Protein AF-A0A8S3IUG9-F1 (afdb_monomer)

Foldseek 3Di:
DDDDDDDDDDDDDDDDDDDDDDDDDPPDDDPPPPDPDPDDDDPPVNVVVVPDDDDPVVVVVVVVVVVVVVVVVVVVVVVVVVVVVVVVVVVVVVVVVVVVVVVVVVVVVVVVVVVVVVVVVVVVVVVVVVVVVVVVVVVVVVPPDDDPPVVVVVVVVVVVVVVVVVVVVVVVVVVVVVVVVVVVVVVVVVD

Secondary structure (DSSP, 8-state):
--PPPPPP---PPP-TT--------------------SS----HHHHHHHHS---HHHHHHHHHHHHHHHHHHHHHHHHHHHHHHHHHHHHHHHHHHHHHHHHHHHHHHHHHHHHHHHHHHHHHHHHHHHHHHHHHHHHHHT-S---THHHHHHHHHHHHHHHHHHHHHHHHHHHHHHHHHHHHHHHTT--

Mean predicted aligned error: 21.92 Å

pLDDT: mean 73.83, std 19.77, range [38.09, 97.75]

Sequence (191 aa):
SVFLSPPETANRERSDICTTYEMTQPSGLLFTDKKISNNGNVSVLQENYRKQKECQECIRRYHKLLFERQQSIRLYEENKKLNEQLRLSVLLNHQYKEDIQQLKYYLRKMNSHLCDYQINFNQLQQKIVSQKTINLKINEEKKVEIDDDEQDMTIDHLKRLQYEIQMYNRLVAAKQEQEEKRLQNQIGFFL

Radius of gyration: 51.11 Å; Cα contacts (8 Å, |Δi|>4): 2; chains: 1; bounding box: 102×33×142 Å

Organism: NCBI:txid392030

Solvent-accessible surface area (backbone atoms only — not comparable to full-atom values): 11691 Å² total; per-residue (Å²): 139,85,86,79,78,82,87,80,85,83,87,73,88,86,65,100,84,67,91,82,83,84,82,83,76,82,91,73,76,82,88,72,89,78,74,91,67,96,63,94,68,83,51,69,63,60,54,51,58,73,66,56,72,80,56,63,68,56,55,52,50,50,54,51,52,52,51,52,50,52,50,52,53,52,52,51,53,51,51,52,53,50,51,52,52,49,55,52,51,53,53,52,52,52,50,51,52,51,52,50,51,52,50,53,51,51,52,52,53,51,50,51,51,52,51,53,50,50,52,52,49,52,53,51,51,51,50,54,52,52,50,52,53,50,51,50,52,51,51,64,68,42,74,62,80,80,71,81,69,67,60,60,60,53,52,54,52,51,54,50,52,52,52,52,53,54,52,51,52,51,52,52,50,54,49,50,55,53,50,53,53,51,51,52,56,54,56,67,71,75,110

Structure (mmCIF, N/CA/C/O backbone):
data_AF-A0A8S3IUG9-F1
#
_entry.id   AF-A0A8S3IUG9-F1
#
loop_
_atom_site.group_PDB
_atom_site.id
_atom_site.type_symbol
_atom_site.label_atom_id
_atom_site.label_alt_id
_atom_site.label_comp_id
_atom_site.label_asym_id
_atom_site.label_entity_id
_atom_site.label_seq_id
_atom_site.pdbx_PDB_ins_code
_atom_site.Cartn_x
_atom_site.Cartn_y
_atom_site.Cartn_z
_atom_site.occupancy
_atom_site.B_iso_or_equiv
_atom_site.auth_seq_id
_atom_site.auth_comp_id
_atom_site.auth_asym_id
_atom_site.auth_atom_id
_atom_site.pdbx_PDB_model_num
ATOM 1 N N . SER A 1 1 ? -55.518 -11.147 52.392 1.00 43.34 1 SER A N 1
ATOM 2 C CA . SER A 1 1 ? -54.818 -11.499 51.141 1.00 43.34 1 SER A CA 1
ATOM 3 C C . SER A 1 1 ? -54.783 -10.264 50.263 1.00 43.34 1 SER A C 1
ATOM 5 O O . SER A 1 1 ? -55.817 -9.632 50.103 1.00 43.34 1 SER A O 1
ATOM 7 N N . VAL A 1 2 ? -53.612 -9.870 49.760 1.00 38.09 2 VAL A N 1
ATOM 8 C CA . VAL A 1 2 ? -53.492 -8.736 48.830 1.00 38.09 2 VAL A CA 1
ATOM 9 C C . VAL A 1 2 ? -53.077 -9.305 47.483 1.00 38.09 2 VAL A C 1
ATOM 11 O O . VAL A 1 2 ? -52.015 -9.911 47.372 1.00 38.09 2 VAL A O 1
ATOM 14 N N . PHE A 1 3 ? -53.957 -9.171 46.494 1.00 44.06 3 PHE A N 1
ATOM 15 C CA . PHE A 1 3 ? -53.668 -9.504 45.105 1.00 44.06 3 PHE A CA 1
ATOM 16 C C . PHE A 1 3 ? -52.967 -8.309 44.458 1.00 44.06 3 PHE A C 1
ATOM 18 O O . PHE A 1 3 ? -53.499 -7.202 44.467 1.00 44.06 3 PHE A O 1
ATOM 25 N N . LEU A 1 4 ? -51.771 -8.539 43.920 1.00 51.47 4 LEU A N 1
ATOM 26 C CA . LEU A 1 4 ? -51.040 -7.577 43.098 1.00 51.47 4 LEU A CA 1
ATOM 27 C C . LEU A 1 4 ? -51.172 -8.016 41.640 1.00 51.47 4 LEU A C 1
ATOM 29 O O . LEU A 1 4 ? -50.723 -9.104 41.280 1.00 51.47 4 LEU A O 1
ATOM 33 N N . SER A 1 5 ? -51.810 -7.182 40.823 1.00 48.91 5 SER A N 1
ATOM 34 C CA . SER A 1 5 ? -51.881 -7.379 39.374 1.00 48.91 5 SER A CA 1
ATOM 35 C C . SER A 1 5 ? -50.526 -7.055 38.726 1.00 48.91 5 SER A C 1
ATOM 37 O O . SER A 1 5 ? -49.816 -6.177 39.228 1.00 48.91 5 SER A O 1
ATOM 39 N N . PRO A 1 6 ? -50.142 -7.726 37.624 1.00 48.72 6 PRO A N 1
ATOM 40 C CA . PRO A 1 6 ? -48.896 -7.430 36.923 1.00 48.72 6 PRO A CA 1
ATOM 41 C C . PRO A 1 6 ? -48.918 -6.016 36.320 1.00 48.72 6 PRO A C 1
ATOM 43 O O . PRO A 1 6 ? -49.986 -5.550 35.920 1.00 48.72 6 PRO A O 1
ATOM 46 N N . PRO A 1 7 ? -47.764 -5.335 36.222 1.00 48.62 7 PRO A N 1
ATOM 47 C CA . PRO A 1 7 ? -47.691 -4.022 35.595 1.00 48.62 7 PRO A CA 1
ATOM 48 C C . PRO A 1 7 ? -47.949 -4.122 34.086 1.00 48.62 7 PRO A C 1
ATOM 50 O O . PRO A 1 7 ? -47.341 -4.942 33.397 1.00 48.62 7 PRO A O 1
ATOM 53 N N . GLU A 1 8 ? -48.830 -3.264 33.577 1.00 53.97 8 GLU A N 1
ATOM 54 C CA . GLU A 1 8 ? -49.108 -3.134 32.146 1.00 53.97 8 GLU A CA 1
ATOM 55 C C . GLU A 1 8 ? -48.137 -2.149 31.486 1.00 53.97 8 GLU A C 1
ATOM 57 O O . GLU A 1 8 ? -47.897 -1.045 31.978 1.00 53.97 8 GLU A O 1
ATOM 62 N N . THR A 1 9 ? -47.585 -2.539 30.337 1.00 51.75 9 THR A N 1
ATOM 63 C CA . THR A 1 9 ? -46.789 -1.666 29.474 1.00 51.75 9 THR A CA 1
ATOM 64 C C . THR A 1 9 ? -47.710 -0.889 28.537 1.00 51.75 9 THR A C 1
ATOM 66 O O . THR A 1 9 ? -48.181 -1.407 27.526 1.00 51.75 9 THR A O 1
ATOM 69 N N . ALA A 1 10 ? -47.962 0.382 28.850 1.00 53.41 10 ALA A N 1
ATOM 70 C CA . ALA A 1 10 ? -48.655 1.279 27.933 1.00 53.41 10 ALA A CA 1
ATOM 71 C C . ALA A 1 10 ? -47.706 1.697 26.794 1.00 53.41 10 ALA A C 1
ATOM 73 O O . ALA A 1 10 ? -46.773 2.474 26.997 1.00 53.41 10 ALA A O 1
ATOM 74 N N . ASN A 1 11 ? -47.942 1.183 25.586 1.00 49.50 11 ASN A N 1
ATOM 75 C CA . ASN A 1 11 ? -47.260 1.641 24.376 1.00 49.50 11 ASN A CA 1
ATOM 76 C C . ASN A 1 11 ? -47.878 2.968 23.917 1.00 49.50 11 ASN A C 1
ATOM 78 O O . ASN A 1 11 ? -49.022 2.992 23.466 1.00 49.50 11 ASN A O 1
ATOM 82 N N . ARG A 1 12 ? -47.120 4.065 24.003 1.00 51.88 12 ARG A N 1
ATOM 83 C CA . ARG A 1 12 ? -47.440 5.323 23.312 1.00 51.88 12 ARG A CA 1
ATOM 84 C C . ARG A 1 12 ? -46.560 5.502 22.077 1.00 51.88 12 ARG A C 1
ATOM 86 O O . ARG A 1 12 ? -45.434 5.011 22.033 1.00 51.88 12 ARG A O 1
ATOM 93 N N . GLU A 1 13 ? -47.127 6.168 21.073 1.00 51.31 13 GLU A N 1
ATOM 94 C CA . GLU A 1 13 ? -46.543 6.375 19.745 1.00 51.31 13 GLU A CA 1
ATOM 95 C C . GLU A 1 13 ? -45.163 7.045 19.784 1.00 51.31 13 GLU A C 1
ATOM 97 O O . GLU A 1 13 ? -44.909 7.973 20.553 1.00 51.31 13 GLU A O 1
ATOM 102 N N . ARG A 1 14 ? -44.273 6.525 18.930 1.00 51.25 14 ARG A N 1
ATOM 103 C CA . ARG A 1 14 ? -42.862 6.898 18.790 1.00 51.25 14 ARG A CA 1
ATOM 104 C C . ARG A 1 14 ? -42.706 8.194 17.991 1.00 51.25 14 ARG A C 1
ATOM 106 O O . ARG A 1 14 ? -43.274 8.309 16.911 1.00 51.25 14 ARG A O 1
ATOM 113 N N . SER A 1 15 ? -41.855 9.102 18.468 1.00 50.44 15 SER A N 1
ATOM 114 C CA . SER A 1 15 ? -41.232 10.148 17.648 1.00 50.44 15 SER A CA 1
ATOM 115 C C . SER A 1 15 ? -39.726 9.874 17.510 1.00 50.44 15 SER A C 1
ATOM 117 O O . SER A 1 15 ? -39.039 9.529 18.472 1.00 50.44 15 SER A O 1
ATOM 119 N N . ASP A 1 16 ? -39.224 9.972 16.279 1.00 55.34 16 ASP A N 1
ATOM 120 C CA . ASP A 1 16 ? -38.015 9.299 15.772 1.00 55.34 16 ASP A CA 1
ATOM 121 C C . ASP A 1 16 ? -36.648 9.855 16.220 1.00 55.34 16 ASP A C 1
ATOM 123 O O . ASP A 1 16 ? -35.641 9.584 15.570 1.00 55.34 16 ASP A O 1
ATOM 127 N N . ILE A 1 17 ? -36.546 10.645 17.296 1.00 59.94 17 ILE A N 1
ATOM 128 C CA . ILE A 1 17 ? -35.280 11.363 17.576 1.00 59.94 17 ILE A CA 1
ATOM 129 C C . ILE A 1 17 ? -34.758 11.208 19.013 1.00 59.94 17 ILE A C 1
ATOM 131 O O . ILE A 1 17 ? -33.564 11.392 19.238 1.00 59.94 17 ILE A O 1
ATOM 135 N N . CYS A 1 18 ? -35.560 10.784 19.993 1.00 49.31 18 CYS A N 1
ATOM 136 C CA . CYS A 1 18 ? -35.030 10.476 21.326 1.00 49.31 18 CYS A CA 1
ATOM 137 C C . CYS A 1 18 ? -36.019 9.644 22.152 1.00 49.31 18 CYS A C 1
ATOM 139 O O . CYS A 1 18 ? -37.179 10.020 22.285 1.00 49.31 18 CYS A O 1
ATOM 141 N N . THR A 1 19 ? -35.569 8.539 22.752 1.00 52.12 19 THR A N 1
ATOM 142 C CA . THR A 1 19 ? -36.338 7.830 23.789 1.00 52.12 19 THR A CA 1
ATOM 143 C C . THR A 1 19 ? -36.140 8.509 25.139 1.00 52.12 19 THR A C 1
ATOM 145 O O . THR A 1 19 ? -35.113 8.312 25.790 1.00 52.12 19 THR A O 1
ATOM 148 N N . THR A 1 20 ? -37.132 9.278 25.583 1.00 57.19 20 THR A N 1
ATOM 149 C CA . THR A 1 20 ? -37.274 9.696 26.981 1.00 57.19 20 THR A CA 1
ATOM 150 C C . THR A 1 20 ? -37.991 8.603 27.771 1.00 57.19 20 THR A C 1
ATOM 152 O O . THR A 1 20 ? -39.116 8.224 27.455 1.00 57.19 20 THR A O 1
ATOM 155 N N . TYR A 1 21 ? -37.330 8.082 28.805 1.00 54.72 21 TYR A N 1
ATOM 156 C CA . TYR A 1 21 ? -37.940 7.166 29.768 1.00 54.72 21 TYR A CA 1
ATOM 157 C C . TYR A 1 21 ? -38.427 7.974 30.973 1.00 54.72 21 TYR A C 1
ATOM 159 O O . TYR A 1 21 ? -37.613 8.538 31.702 1.00 54.72 21 TYR A O 1
ATOM 167 N N . GLU A 1 22 ? -39.738 8.019 31.201 1.00 54.78 22 GLU A N 1
ATOM 168 C CA . GLU A 1 22 ? -40.305 8.532 32.450 1.00 54.78 22 GLU A CA 1
ATOM 169 C C . GLU A 1 22 ? -40.498 7.373 33.433 1.00 54.78 22 GLU A C 1
ATOM 171 O O . GLU A 1 22 ? -41.225 6.418 33.160 1.00 54.78 22 GLU A O 1
ATOM 176 N N . MET A 1 23 ? -39.832 7.447 34.588 1.00 49.91 23 MET A N 1
ATOM 177 C CA . MET A 1 23 ? -40.083 6.538 35.704 1.00 49.91 23 MET A CA 1
ATOM 178 C C . MET A 1 23 ? -41.075 7.178 36.668 1.00 49.91 23 MET A C 1
ATOM 180 O O . MET A 1 23 ? -40.731 8.099 37.405 1.00 49.91 23 MET A O 1
ATOM 184 N N . THR A 1 24 ? -42.302 6.665 36.709 1.00 57.75 24 THR A N 1
ATOM 185 C CA . THR A 1 24 ? -43.246 6.991 37.780 1.00 57.75 24 THR A CA 1
ATOM 186 C C . THR A 1 24 ? -42.982 6.087 38.977 1.00 57.75 24 THR A C 1
ATOM 188 O O . THR A 1 24 ? -43.195 4.875 38.910 1.00 57.75 24 THR A O 1
ATOM 191 N N . GLN A 1 25 ? -42.522 6.672 40.080 1.00 50.88 25 GLN A N 1
ATOM 192 C CA . GLN A 1 25 ? -42.387 5.978 41.356 1.00 50.88 25 GLN A CA 1
ATOM 193 C C . GLN A 1 25 ? -43.744 6.032 42.082 1.00 50.88 25 GLN A C 1
ATOM 195 O O . GLN A 1 25 ? -44.203 7.132 42.398 1.00 50.88 25 GLN A O 1
ATOM 200 N N . PRO A 1 26 ? -44.424 4.901 42.352 1.00 47.56 26 PRO A N 1
ATOM 201 C CA . PRO A 1 26 ? -45.601 4.925 43.207 1.00 47.56 26 PRO A CA 1
ATOM 202 C C . PRO A 1 26 ? -45.159 5.322 44.618 1.00 47.56 26 PRO A C 1
ATOM 204 O O . PRO A 1 26 ? -44.284 4.690 45.212 1.00 47.56 26 PRO A O 1
ATOM 207 N N . SER A 1 27 ? -45.746 6.392 45.148 1.00 53.62 27 SER A N 1
ATOM 208 C CA . SER A 1 27 ? -45.530 6.886 46.507 1.00 53.62 27 SER A CA 1
ATOM 209 C C . SER A 1 27 ? -46.116 5.912 47.538 1.00 53.62 27 SER A C 1
ATOM 211 O O . SER A 1 27 ? -47.180 6.126 48.111 1.00 53.62 27 SER A O 1
ATOM 213 N N . GLY A 1 28 ? -45.406 4.811 47.776 1.00 44.59 28 GLY A N 1
ATOM 214 C CA . GLY A 1 28 ? -45.655 3.876 48.868 1.00 44.59 28 GLY A CA 1
ATOM 215 C C . GLY A 1 28 ? -44.724 4.161 50.044 1.00 44.59 28 GLY A 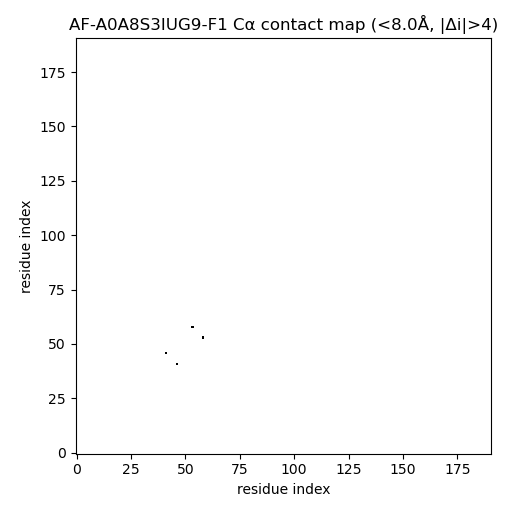C 1
ATOM 216 O O . GLY A 1 28 ? -43.552 3.817 49.980 1.00 44.59 28 GLY A O 1
ATOM 217 N N . LEU A 1 29 ? -45.277 4.788 51.088 1.00 46.09 29 LEU A N 1
ATOM 218 C CA . LEU A 1 29 ? -44.734 4.983 52.442 1.00 46.09 29 LEU A CA 1
ATOM 219 C C . LEU A 1 29 ? -43.252 5.385 52.571 1.00 46.09 29 LEU A C 1
ATOM 221 O O . LEU A 1 29 ? -42.333 4.572 52.580 1.00 46.09 29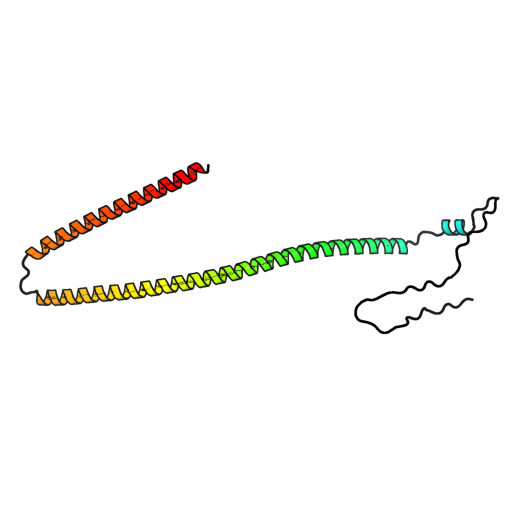 LEU A O 1
ATOM 225 N N . LEU A 1 30 ? -43.070 6.679 52.842 1.00 41.78 30 LEU A N 1
ATOM 226 C CA . LEU A 1 30 ? -41.924 7.246 53.547 1.00 41.78 30 LEU A CA 1
ATOM 227 C C . LEU A 1 30 ? -41.495 6.348 54.722 1.00 41.78 30 LEU A C 1
ATOM 229 O O . LEU A 1 30 ? -42.287 6.078 55.627 1.00 41.78 30 LEU A O 1
ATOM 233 N N . PHE A 1 31 ? -40.220 5.961 54.742 1.00 42.47 31 PHE A N 1
ATOM 234 C CA . PHE A 1 31 ? -39.537 5.501 55.948 1.00 42.47 31 PHE A CA 1
ATOM 235 C C . PHE A 1 31 ? -39.502 6.649 56.961 1.00 42.47 31 PHE A C 1
ATOM 237 O O . PHE A 1 31 ? -38.547 7.421 57.020 1.00 42.47 31 PHE A O 1
ATOM 244 N N . THR A 1 32 ? -40.546 6.796 57.769 1.00 43.09 32 THR A N 1
ATOM 245 C CA . THR A 1 32 ? -40.423 7.541 59.018 1.00 43.09 32 THR A CA 1
ATOM 246 C C . THR A 1 32 ? -40.035 6.559 60.107 1.00 43.09 32 THR A C 1
ATOM 248 O O . THR A 1 32 ? -40.897 6.003 60.788 1.00 43.09 32 THR A O 1
ATOM 251 N N . ASP A 1 33 ? -38.728 6.380 60.291 1.00 42.47 33 ASP A N 1
ATOM 252 C CA . ASP A 1 33 ? -38.171 5.920 61.561 1.00 42.47 33 ASP A CA 1
ATOM 253 C C . ASP A 1 33 ? -38.479 6.979 62.628 1.00 42.47 33 ASP A C 1
ATOM 255 O O . ASP A 1 33 ? -37.686 7.856 62.963 1.00 42.47 33 ASP A O 1
ATOM 259 N N . LYS A 1 34 ? -39.693 6.917 63.170 1.00 46.22 34 LYS A N 1
ATOM 260 C CA . LYS A 1 34 ? -40.011 7.483 64.474 1.00 46.22 34 LYS A CA 1
ATOM 261 C C . LYS A 1 34 ? -40.386 6.334 65.387 1.00 46.22 34 LYS A C 1
ATOM 263 O O . LYS A 1 34 ? -41.549 5.952 65.458 1.00 46.22 34 LYS A O 1
ATOM 268 N N . LYS A 1 35 ? -39.378 5.832 66.100 1.00 40.38 35 LYS A N 1
ATOM 269 C CA . LYS A 1 35 ? -39.397 5.630 67.557 1.00 40.38 35 LYS A CA 1
ATOM 270 C C . LYS A 1 35 ? -37.999 5.216 68.023 1.00 40.38 35 LYS A C 1
ATOM 272 O O . LYS A 1 35 ? -37.673 4.037 68.090 1.00 40.38 35 LYS A O 1
ATOM 277 N N . ILE A 1 36 ? -37.193 6.208 68.405 1.00 44.56 36 ILE A N 1
ATOM 278 C CA . ILE A 1 36 ? -36.135 5.994 69.396 1.00 44.56 36 ILE A CA 1
ATOM 279 C C . ILE A 1 36 ? -36.871 5.789 70.723 1.00 44.56 36 ILE A C 1
ATOM 281 O O . ILE A 1 36 ? -37.322 6.741 71.355 1.00 44.56 36 ILE A O 1
ATOM 285 N N . SER A 1 37 ? -37.096 4.528 71.087 1.00 38.56 37 SER A N 1
ATOM 286 C CA . SER A 1 37 ? -37.470 4.161 72.447 1.00 38.56 37 SER A CA 1
ATOM 287 C C . SER A 1 37 ? -36.179 4.074 73.253 1.00 38.56 37 SER A C 1
ATOM 289 O O . SER A 1 37 ? -35.341 3.205 73.019 1.00 38.56 37 SER A O 1
ATOM 291 N N . ASN A 1 38 ? -36.009 5.015 74.180 1.00 46.94 38 ASN A N 1
ATOM 292 C CA . ASN A 1 38 ? -35.007 4.948 75.235 1.00 46.94 38 ASN A CA 1
ATOM 293 C C . ASN A 1 38 ? -35.388 3.810 76.185 1.00 46.94 38 ASN A C 1
ATOM 295 O O . ASN A 1 38 ? -36.124 4.036 77.139 1.00 46.94 38 ASN A O 1
ATOM 299 N N . ASN A 1 39 ? -35.001 2.586 75.840 1.00 47.69 39 ASN A N 1
ATOM 300 C CA . ASN A 1 39 ? -34.596 1.490 76.722 1.00 47.69 39 ASN A CA 1
ATOM 301 C C . ASN A 1 39 ? -34.457 0.240 75.854 1.00 47.69 39 ASN A C 1
ATOM 303 O O . ASN A 1 39 ? -35.322 -0.057 75.033 1.00 47.69 39 ASN A O 1
ATOM 307 N N . GLY A 1 40 ? -33.312 -0.426 75.988 1.00 51.34 40 GLY A N 1
ATOM 308 C CA . GLY A 1 40 ? -32.808 -1.390 75.021 1.00 51.34 40 GLY A CA 1
ATOM 309 C C . GLY A 1 40 ? -33.828 -2.441 74.603 1.00 51.34 40 GLY A C 1
ATOM 310 O O . GLY A 1 40 ? -34.388 -3.138 75.437 1.00 51.34 40 GLY A O 1
ATOM 311 N N . ASN A 1 41 ? -34.018 -2.552 73.294 1.00 47.00 41 ASN A N 1
ATOM 312 C CA . ASN A 1 41 ? -34.115 -3.815 72.584 1.00 47.00 41 ASN A CA 1
ATOM 313 C C . ASN A 1 41 ? -33.852 -3.516 71.111 1.00 47.00 41 ASN A C 1
ATOM 315 O O . ASN A 1 41 ? -34.512 -2.677 70.497 1.00 47.00 41 ASN A O 1
ATOM 319 N N . VAL A 1 42 ? -32.824 -4.173 70.579 1.00 47.47 42 VAL A N 1
ATOM 320 C CA . VAL A 1 42 ? -32.507 -4.202 69.152 1.00 47.47 42 VAL A CA 1
ATOM 321 C C . VAL A 1 42 ? -33.806 -4.451 68.389 1.00 47.47 42 VAL A C 1
ATOM 323 O O . VAL A 1 42 ? -34.560 -5.367 68.715 1.00 47.47 42 VAL A O 1
ATOM 326 N N . SER A 1 43 ? 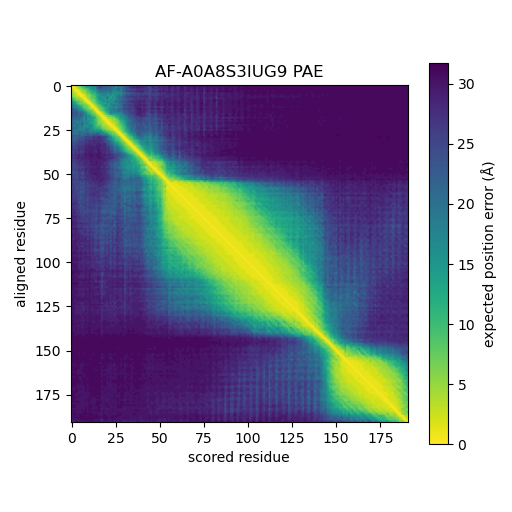-34.104 -3.591 67.417 1.00 51.31 43 SER A N 1
ATOM 327 C CA . SER A 1 43 ? -35.321 -3.695 66.617 1.00 51.31 43 SER A CA 1
ATOM 328 C C . SER A 1 43 ? -35.415 -5.106 66.019 1.00 51.31 43 SER A C 1
ATOM 330 O O . SER A 1 43 ? -34.450 -5.609 65.443 1.00 51.31 43 SER A O 1
ATOM 332 N N . VAL A 1 44 ? -36.578 -5.754 66.145 1.00 52.62 44 VAL A N 1
ATOM 333 C CA . VAL A 1 44 ? -36.847 -7.097 65.588 1.00 52.62 44 VAL A CA 1
ATOM 334 C C . VAL A 1 44 ? -36.531 -7.148 64.085 1.00 52.62 44 VAL A C 1
ATOM 336 O O . VAL A 1 44 ? -36.088 -8.168 63.564 1.00 52.62 44 VAL A O 1
ATOM 339 N N . LEU A 1 45 ? -36.678 -6.019 63.385 1.00 50.28 45 LEU A N 1
ATOM 340 C CA . LEU A 1 45 ? -36.255 -5.854 61.995 1.00 50.28 45 LEU A CA 1
ATOM 341 C C . LEU A 1 45 ? -34.728 -5.903 61.843 1.00 50.28 45 LEU A C 1
ATOM 343 O O . LEU A 1 45 ? -34.237 -6.594 60.957 1.00 50.28 45 LEU A O 1
ATOM 347 N N . GLN A 1 46 ? -33.971 -5.247 62.721 1.00 50.66 46 GLN A N 1
ATOM 348 C CA . GLN A 1 46 ? -32.503 -5.285 62.723 1.00 50.66 46 GLN A CA 1
ATOM 349 C C . GLN A 1 46 ? -31.951 -6.693 63.004 1.00 50.66 46 GLN A C 1
ATOM 351 O O . GLN A 1 46 ? -30.965 -7.104 62.390 1.00 50.66 46 GLN A O 1
ATOM 356 N N . GLU A 1 47 ? -32.601 -7.463 63.880 1.00 49.06 47 GLU A N 1
ATOM 357 C CA . GLU A 1 47 ? -32.262 -8.874 64.107 1.00 49.06 47 GLU A CA 1
ATOM 358 C C . GLU A 1 47 ? -32.638 -9.780 62.927 1.00 49.06 47 GLU A C 1
ATOM 360 O O . GLU A 1 47 ? -31.866 -10.675 62.578 1.00 49.06 47 GLU A O 1
ATOM 365 N N . ASN A 1 48 ? -3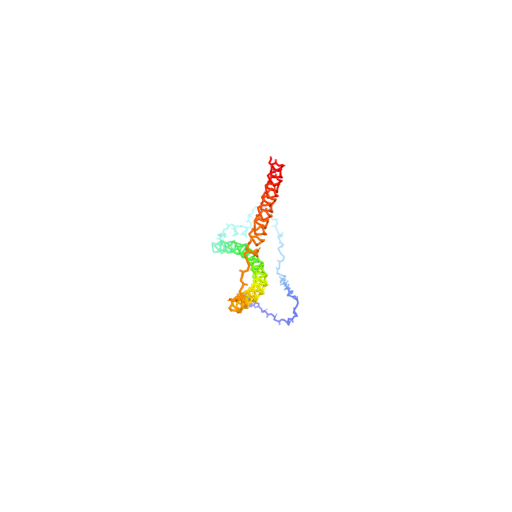3.781 -9.539 62.279 1.00 53.41 48 ASN A N 1
ATOM 366 C CA . ASN A 1 48 ? -34.190 -10.287 61.088 1.00 53.41 48 ASN A CA 1
ATOM 367 C C . ASN A 1 48 ? -33.263 -10.017 59.893 1.00 53.41 48 ASN A C 1
ATOM 369 O O . ASN A 1 48 ? -32.913 -10.954 59.178 1.00 53.41 48 ASN A O 1
ATOM 373 N N . TYR A 1 49 ? -32.789 -8.777 59.724 1.00 52.44 49 TYR A N 1
ATOM 374 C CA . TYR A 1 49 ? -31.771 -8.437 58.726 1.00 52.44 49 TYR A CA 1
ATOM 375 C C . TYR A 1 49 ? -30.412 -9.075 59.040 1.00 52.44 49 TYR A C 1
ATOM 377 O O . TYR A 1 49 ? -29.762 -9.588 58.135 1.00 52.44 49 TYR A O 1
ATOM 385 N N . ARG A 1 50 ? -29.998 -9.134 60.316 1.00 54.31 50 ARG A N 1
ATOM 386 C CA . ARG A 1 50 ? -28.766 -9.841 60.721 1.00 54.31 50 ARG A CA 1
ATOM 387 C C . ARG A 1 50 ? -28.813 -11.354 60.478 1.00 54.31 50 ARG A C 1
ATOM 389 O O . ARG A 1 50 ? -27.760 -11.973 60.367 1.00 54.31 50 ARG A O 1
ATOM 396 N N . LYS A 1 51 ? -30.007 -11.954 60.430 1.00 51.56 51 LYS A N 1
ATOM 397 C CA . LYS A 1 51 ? -30.217 -13.402 60.237 1.00 51.56 51 LYS A CA 1
ATOM 398 C C . LYS A 1 51 ? -30.498 -13.798 58.781 1.00 51.56 51 LYS A C 1
ATOM 400 O O . LYS A 1 51 ? -30.507 -14.993 58.480 1.00 51.56 51 LYS A O 1
ATOM 405 N N . GLN A 1 52 ? -30.703 -12.845 57.868 1.00 57.38 52 GLN A N 1
ATOM 406 C CA . GLN A 1 52 ? -30.803 -13.143 56.439 1.00 57.38 52 GLN A CA 1
ATOM 407 C C . GLN A 1 52 ? -29.417 -13.498 55.891 1.00 57.38 52 GLN A C 1
ATOM 409 O O . GLN A 1 52 ? -28.555 -12.641 55.724 1.00 57.38 52 GLN A O 1
ATOM 414 N N . LYS A 1 53 ? -29.200 -14.791 55.621 1.00 61.72 53 LYS A N 1
ATOM 415 C CA . LYS A 1 53 ? -28.018 -15.270 54.894 1.00 61.72 53 LYS A CA 1
ATOM 416 C C . LYS A 1 53 ? -27.936 -14.557 53.546 1.00 61.72 53 LYS A C 1
ATOM 418 O O . LYS A 1 53 ? -28.942 -14.459 52.842 1.00 61.72 53 LYS A O 1
ATOM 423 N N . GLU A 1 54 ? -26.741 -14.106 53.181 1.00 67.69 54 GLU A N 1
ATOM 424 C CA . GLU A 1 54 ? -26.490 -13.537 51.860 1.00 67.69 54 GLU A CA 1
ATOM 425 C C . GLU A 1 54 ? -26.962 -14.517 50.775 1.00 67.69 54 GLU A C 1
ATOM 427 O O . GLU A 1 54 ? -26.640 -15.709 50.794 1.00 67.69 54 GLU A O 1
ATOM 432 N N . CYS A 1 55 ? -27.774 -14.022 49.842 1.00 81.50 55 CYS A N 1
ATOM 433 C CA . CYS A 1 55 ? -28.287 -14.801 48.722 1.00 81.50 55 CYS A CA 1
ATOM 434 C C . CYS A 1 55 ? -27.111 -15.283 47.854 1.00 81.50 55 CYS A C 1
ATOM 436 O O . CYS A 1 55 ? -26.562 -14.525 47.050 1.00 81.50 55 CYS A O 1
ATOM 438 N N . GLN A 1 56 ? -26.725 -16.554 47.997 1.00 81.50 56 GLN A N 1
ATOM 439 C CA . GLN A 1 56 ? -25.606 -17.142 47.249 1.00 81.50 56 GLN A CA 1
ATOM 440 C C . GLN A 1 56 ? -25.804 -17.050 45.729 1.00 81.50 56 GLN A C 1
ATOM 442 O O . GLN A 1 56 ? -24.848 -16.817 44.988 1.00 81.50 56 GLN A O 1
ATOM 447 N N . GLU A 1 57 ? -27.045 -17.165 45.246 1.00 82.56 57 GLU A N 1
ATOM 448 C CA . GLU A 1 57 ? -27.356 -16.970 43.826 1.00 82.56 57 GLU A CA 1
ATOM 449 C C . GLU A 1 57 ? -27.108 -15.533 43.361 1.00 82.56 57 GLU A C 1
ATOM 451 O O . GLU A 1 57 ? -26.642 -15.319 42.243 1.00 82.56 57 GLU A O 1
ATOM 456 N N . CYS A 1 58 ? -27.379 -14.550 44.215 1.00 83.19 58 CYS A N 1
ATOM 457 C CA . CYS A 1 58 ? -27.191 -13.138 43.918 1.00 83.19 58 CYS A CA 1
ATOM 458 C C . CYS A 1 58 ? -25.695 -12.809 43.809 1.00 83.19 58 CYS A C 1
ATOM 460 O O . CYS A 1 58 ? -25.279 -12.163 42.848 1.00 83.19 58 CYS A O 1
ATOM 462 N N . ILE A 1 59 ? -24.874 -13.350 44.715 1.00 85.62 59 ILE A N 1
ATOM 463 C CA . ILE A 1 59 ? -23.406 -13.253 44.654 1.00 85.62 59 ILE A CA 1
ATOM 464 C C . ILE A 1 59 ? -22.875 -13.922 43.377 1.00 85.62 59 ILE A C 1
ATOM 466 O O . ILE A 1 59 ? -22.071 -13.340 42.647 1.00 85.62 59 ILE A O 1
ATOM 470 N N . ARG A 1 60 ? -23.372 -15.119 43.038 1.00 85.31 60 ARG A N 1
ATOM 471 C CA . ARG A 1 60 ? -22.974 -15.830 41.812 1.00 85.31 60 ARG A CA 1
ATOM 472 C C . ARG A 1 60 ? -23.334 -15.049 40.545 1.00 85.31 60 ARG A C 1
ATOM 474 O O . ARG A 1 60 ? -22.512 -14.955 39.634 1.00 85.31 60 ARG A O 1
ATOM 481 N N . ARG A 1 61 ? -24.541 -14.473 40.484 1.00 86.00 61 ARG A N 1
ATOM 482 C CA . ARG A 1 61 ? -24.980 -13.609 39.372 1.00 86.00 61 ARG A CA 1
ATOM 483 C C . ARG A 1 61 ? -24.116 -12.356 39.266 1.00 86.00 61 ARG A C 1
ATOM 485 O O . ARG A 1 61 ? -23.718 -12.004 38.161 1.00 86.00 61 ARG A O 1
ATOM 492 N N . TYR A 1 62 ? -23.774 -11.733 40.391 1.00 90.69 62 TYR A N 1
ATOM 493 C CA . TYR A 1 62 ? -22.894 -10.567 40.421 1.00 90.69 62 TYR A CA 1
ATOM 494 C C . TYR A 1 62 ? -21.503 -10.878 39.848 1.00 90.69 62 TYR A C 1
ATOM 496 O O . TYR A 1 62 ? -21.030 -10.162 38.967 1.00 90.69 62 TYR A O 1
ATOM 504 N N . HIS A 1 63 ? -20.878 -11.984 40.261 1.00 90.62 63 HIS A N 1
ATOM 505 C CA . HIS A 1 63 ? -19.583 -12.394 39.705 1.00 90.62 63 HIS A CA 1
ATOM 506 C C . HIS A 1 63 ? -19.649 -12.701 38.208 1.00 90.62 63 HIS A C 1
ATOM 508 O O . HIS A 1 63 ? -18.744 -12.314 37.468 1.00 90.62 63 HIS A O 1
ATOM 514 N N . LYS A 1 64 ? -20.728 -13.345 37.745 1.00 93.88 64 LYS A N 1
ATOM 515 C CA . LYS A 1 64 ? -20.942 -13.596 36.316 1.00 93.88 64 LYS A CA 1
ATOM 516 C C . LYS A 1 64 ? -21.036 -12.285 35.526 1.00 93.88 64 LYS A C 1
ATOM 518 O O . LYS A 1 64 ? -20.330 -12.134 34.535 1.00 93.88 64 LYS A O 1
ATOM 523 N N . LEU A 1 65 ? -21.827 -11.324 36.003 1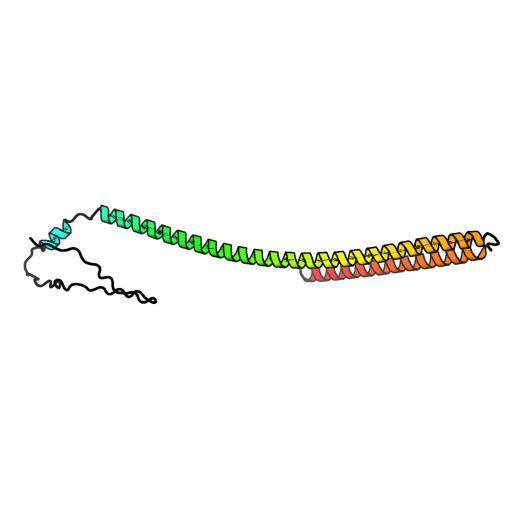.00 93.25 65 LEU A N 1
ATOM 524 C CA . LEU A 1 65 ? -21.964 -10.007 35.372 1.00 93.25 65 LEU A CA 1
ATOM 525 C C . LEU A 1 65 ? -20.642 -9.230 35.349 1.00 93.25 65 LEU A C 1
ATOM 527 O O . LEU A 1 65 ? -20.313 -8.601 34.345 1.00 93.25 65 LEU A O 1
ATOM 531 N N . LEU A 1 66 ? -19.859 -9.282 36.431 1.00 93.19 66 LEU A N 1
ATOM 532 C CA . LEU A 1 66 ? -18.536 -8.655 36.464 1.00 93.19 66 LEU A CA 1
ATOM 533 C C . LEU A 1 66 ? -17.583 -9.270 35.434 1.00 93.19 66 LEU A C 1
ATOM 535 O O . LEU A 1 66 ? -16.873 -8.533 34.749 1.00 93.19 66 LEU A O 1
ATOM 539 N N . PHE A 1 67 ? -17.586 -10.598 35.304 1.00 95.25 67 PHE A N 1
ATOM 540 C CA . PHE A 1 67 ? -16.768 -11.293 34.314 1.00 95.25 67 PHE A CA 1
ATOM 541 C C . PHE A 1 67 ? -17.191 -10.942 32.882 1.00 95.25 67 PHE A C 1
ATOM 543 O O . PHE A 1 67 ? -16.348 -10.586 32.061 1.00 95.25 67 PHE A O 1
ATOM 550 N N . GLU A 1 68 ? -18.493 -10.974 32.588 1.00 94.00 68 GLU A N 1
ATOM 551 C CA . GLU A 1 68 ? -19.035 -10.600 31.275 1.00 94.00 68 GLU A CA 1
ATOM 552 C C . GLU A 1 68 ? -18.693 -9.148 30.918 1.00 94.00 68 GLU A C 1
ATOM 554 O O . GLU A 1 68 ? -18.263 -8.864 29.798 1.00 94.00 68 GLU A O 1
ATOM 559 N N . ARG A 1 69 ? -18.778 -8.231 31.889 1.00 94.44 69 ARG A N 1
ATOM 560 C CA . ARG A 1 69 ? -18.359 -6.836 31.709 1.00 94.44 69 ARG A CA 1
ATOM 561 C C . ARG A 1 69 ? -16.874 -6.727 31.363 1.00 94.44 69 ARG A C 1
ATOM 563 O O . ARG A 1 69 ? -16.524 -5.992 30.443 1.00 94.44 69 ARG A O 1
ATOM 570 N N . GLN A 1 70 ? -16.001 -7.441 32.075 1.00 94.31 70 GLN A N 1
ATOM 571 C CA . GLN A 1 70 ? -14.561 -7.429 31.792 1.00 94.31 70 GLN A CA 1
ATOM 572 C C . GLN A 1 70 ? -14.246 -7.977 30.395 1.00 94.31 70 GLN A C 1
ATOM 574 O O . GLN A 1 70 ? -13.438 -7.386 29.678 1.00 94.31 70 GLN A O 1
ATOM 579 N N . GLN A 1 71 ? -14.916 -9.054 29.977 1.00 95.56 71 GLN A N 1
ATOM 580 C CA . GLN A 1 71 ? -14.767 -9.606 28.627 1.00 95.56 71 GLN A CA 1
ATOM 581 C C . GLN A 1 71 ? -15.230 -8.619 27.555 1.00 95.56 71 GLN A C 1
ATOM 583 O O . GLN A 1 71 ? -14.533 -8.414 26.565 1.00 95.56 71 GLN A O 1
ATOM 588 N N . SER A 1 72 ? -16.364 -7.948 27.771 1.00 94.94 72 SER A N 1
ATOM 589 C CA . SER A 1 72 ? -16.863 -6.934 26.838 1.00 94.94 72 SER A CA 1
ATOM 590 C C . SER A 1 72 ? -15.888 -5.767 26.674 1.00 94.94 72 SER A C 1
ATOM 592 O O . SER A 1 72 ? -15.720 -5.276 25.559 1.00 94.94 72 SER A O 1
ATOM 594 N N . ILE A 1 73 ? -15.241 -5.326 27.757 1.00 96.06 73 ILE A N 1
ATOM 595 C CA . ILE A 1 73 ? -14.224 -4.265 27.704 1.00 96.06 73 ILE A CA 1
ATOM 596 C C . ILE A 1 73 ? -13.013 -4.734 26.891 1.00 96.06 73 ILE A C 1
ATOM 598 O O . ILE A 1 73 ? -12.578 -4.023 25.987 1.00 96.06 73 ILE A O 1
ATOM 602 N N . ARG A 1 74 ? -12.515 -5.952 27.147 1.00 97.25 74 ARG A N 1
ATOM 603 C CA . ARG A 1 74 ? -11.390 -6.523 26.390 1.00 97.25 74 ARG A CA 1
ATOM 604 C C . ARG A 1 74 ? -11.706 -6.620 24.895 1.00 97.25 74 ARG A C 1
ATOM 6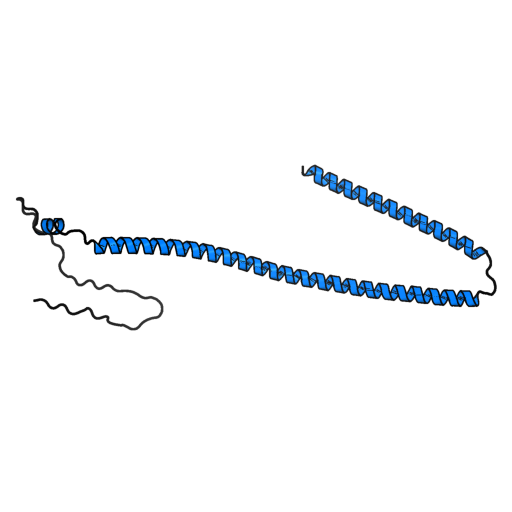06 O O . ARG A 1 74 ? -10.909 -6.166 24.080 1.00 97.25 74 ARG A O 1
ATOM 613 N N . LEU A 1 75 ? -12.871 -7.163 24.537 1.00 97.75 75 LEU A N 1
ATOM 614 C CA . LEU A 1 75 ? -13.287 -7.299 23.137 1.00 97.75 75 LEU A CA 1
ATOM 615 C C . LEU A 1 75 ? -13.410 -5.941 22.442 1.00 97.75 75 LEU A C 1
ATOM 617 O O . LEU A 1 75 ? -13.022 -5.806 21.285 1.00 97.75 75 LEU A O 1
ATOM 621 N N . TYR A 1 76 ? -13.914 -4.922 23.141 1.00 97.62 76 TYR A N 1
ATOM 622 C CA . TYR A 1 76 ? -13.981 -3.565 22.605 1.00 97.62 76 TYR A CA 1
ATOM 623 C C . TYR A 1 76 ? -12.585 -2.994 22.308 1.00 97.62 76 TYR A C 1
ATOM 625 O O . TYR A 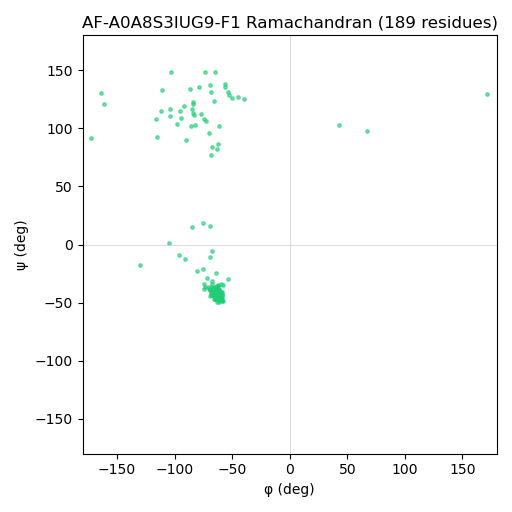1 76 ? -12.363 -2.424 21.239 1.00 97.62 76 TYR A O 1
ATOM 633 N N . GLU A 1 77 ? -11.624 -3.178 23.216 1.00 97.31 77 GLU A N 1
ATOM 634 C CA . GLU A 1 77 ? -10.244 -2.727 23.011 1.00 97.31 77 GLU A CA 1
ATOM 635 C C . GLU A 1 77 ? -9.545 -3.466 21.862 1.00 97.31 77 GLU A C 1
ATOM 637 O O . GLU A 1 77 ? -8.851 -2.839 21.058 1.00 97.31 77 GLU A O 1
ATOM 642 N N . GLU A 1 78 ? -9.745 -4.780 21.745 1.00 97.50 78 GLU A N 1
ATOM 643 C CA . GLU A 1 78 ? -9.233 -5.578 20.625 1.00 97.50 78 GLU A CA 1
ATOM 644 C C . GLU A 1 78 ? -9.837 -5.126 19.291 1.00 97.50 78 GLU A C 1
ATOM 646 O O . GLU A 1 78 ? -9.108 -4.914 18.321 1.00 97.50 78 GLU A O 1
ATOM 651 N N . ASN A 1 79 ? -11.149 -4.888 19.249 1.00 97.50 79 ASN A N 1
ATOM 652 C CA . ASN A 1 79 ? -11.836 -4.411 18.051 1.00 97.50 79 ASN A CA 1
ATOM 653 C C . ASN A 1 79 ? -11.357 -3.008 17.643 1.00 97.50 79 ASN A C 1
ATOM 655 O O . ASN A 1 79 ? -11.143 -2.731 16.463 1.00 97.50 79 ASN A O 1
ATOM 659 N N . LYS A 1 80 ? -11.092 -2.131 18.618 1.00 97.69 80 LYS A N 1
ATOM 660 C CA . LYS A 1 80 ? -10.487 -0.818 18.366 1.00 97.69 80 LYS A CA 1
ATOM 661 C C . LYS A 1 80 ? -9.107 -0.949 17.708 1.00 97.69 80 LYS A C 1
ATOM 663 O O . LYS A 1 80 ? -8.857 -0.278 16.709 1.00 97.69 80 LYS A O 1
ATOM 668 N N . LYS A 1 81 ? -8.240 -1.833 18.220 1.00 97.25 81 LYS A N 1
ATOM 669 C CA . LYS A 1 81 ? -6.909 -2.094 17.635 1.00 97.25 81 LYS A CA 1
ATOM 670 C C . LYS A 1 81 ? -7.007 -2.675 16.224 1.00 97.25 81 LYS A C 1
ATOM 672 O O . LYS A 1 81 ? -6.289 -2.229 15.333 1.00 97.25 81 LYS A O 1
ATOM 677 N N . LEU A 1 82 ? -7.912 -3.629 16.006 1.00 97.50 82 LEU A N 1
ATOM 678 C CA . LEU A 1 82 ? -8.153 -4.224 14.689 1.00 97.50 82 LEU A CA 1
ATOM 679 C C . LEU A 1 82 ? -8.653 -3.190 13.674 1.00 97.50 82 LEU A C 1
ATOM 681 O O . LEU A 1 82 ? -8.183 -3.178 12.539 1.00 97.50 82 LEU A O 1
ATOM 685 N N . ASN A 1 83 ? -9.546 -2.282 14.074 1.00 97.44 83 ASN A N 1
ATOM 686 C CA . ASN A 1 83 ? -10.004 -1.195 13.204 1.00 97.44 83 ASN A CA 1
ATOM 687 C C . ASN A 1 83 ? -8.873 -0.239 12.815 1.00 97.44 83 ASN A C 1
ATOM 689 O O . ASN A 1 83 ? -8.804 0.208 11.670 1.00 97.44 83 ASN A O 1
ATOM 693 N N . GLU A 1 84 ? -7.970 0.065 13.743 1.00 96.44 84 GLU A N 1
ATOM 694 C CA . GLU A 1 84 ? -6.805 0.898 13.452 1.00 96.44 84 GLU A CA 1
ATOM 695 C C . GLU A 1 84 ? -5.838 0.204 12.480 1.00 96.44 84 GLU A C 1
ATOM 697 O O . GLU A 1 84 ? -5.416 0.809 11.493 1.00 96.44 84 GLU A O 1
ATOM 702 N N . GLN A 1 85 ? -5.576 -1.093 12.674 1.00 96.69 85 GLN A N 1
ATOM 703 C CA . GLN A 1 85 ? -4.786 -1.901 11.737 1.00 96.69 85 GLN A CA 1
ATOM 704 C C . GLN A 1 85 ? -5.435 -1.983 10.349 1.00 96.69 85 GLN A C 1
ATOM 706 O O . GLN A 1 85 ? -4.747 -1.835 9.338 1.00 96.69 85 GLN A O 1
ATOM 711 N N . LEU A 1 86 ? -6.757 -2.166 10.284 1.00 97.50 86 LEU A N 1
ATOM 712 C CA . LEU A 1 86 ? -7.499 -2.179 9.026 1.00 97.50 86 LEU A CA 1
ATOM 713 C C . LEU A 1 86 ? -7.373 -0.835 8.303 1.00 97.50 86 LEU A C 1
ATOM 715 O O . LEU A 1 86 ? -7.098 -0.808 7.105 1.00 97.50 86 LEU A O 1
ATOM 719 N N . ARG A 1 87 ? -7.511 0.285 9.022 1.00 97.12 87 ARG A N 1
ATOM 720 C CA . ARG A 1 87 ? -7.353 1.627 8.447 1.00 97.12 87 ARG A CA 1
ATOM 721 C C . ARG A 1 87 ? -5.961 1.823 7.843 1.00 97.12 87 ARG A C 1
ATOM 723 O O . ARG A 1 87 ? -5.856 2.330 6.729 1.00 97.12 87 ARG A O 1
ATOM 730 N N . LEU A 1 88 ? -4.909 1.400 8.546 1.00 96.50 88 LEU A N 1
ATOM 731 C CA . LEU A 1 88 ? -3.534 1.459 8.038 1.00 96.50 88 LEU A CA 1
ATOM 732 C C . LEU A 1 88 ? -3.345 0.570 6.803 1.00 96.50 88 LEU A C 1
ATOM 734 O O . LEU A 1 88 ? -2.751 1.005 5.820 1.00 96.50 88 LEU A O 1
ATOM 738 N N . SER A 1 89 ? -3.900 -0.643 6.817 1.00 97.00 89 SER A N 1
ATOM 739 C CA . SER A 1 89 ? -3.852 -1.557 5.672 1.00 97.00 89 SER A CA 1
ATOM 740 C C . SER A 1 89 ? -4.544 -0.972 4.437 1.00 97.00 89 SER A C 1
ATOM 742 O O . SER A 1 89 ? -4.000 -1.044 3.337 1.00 97.00 89 SER A O 1
ATOM 744 N N . VAL A 1 90 ? -5.703 -0.330 4.608 1.00 97.38 90 VAL A N 1
ATOM 745 C CA . VAL A 1 90 ? -6.422 0.339 3.513 1.00 97.38 90 VAL A CA 1
ATOM 746 C C . VAL A 1 90 ? -5.602 1.491 2.929 1.00 97.38 90 VAL A C 1
ATOM 748 O O . VAL A 1 90 ? -5.528 1.614 1.707 1.00 97.38 90 VAL A O 1
ATOM 751 N N . LEU A 1 91 ? -4.954 2.302 3.774 1.00 96.50 91 LEU A N 1
ATOM 752 C CA . LEU A 1 91 ? -4.077 3.388 3.322 1.00 96.50 91 LEU A CA 1
ATOM 753 C C . LEU A 1 91 ? -2.888 2.858 2.513 1.00 96.50 91 LEU A C 1
ATOM 755 O O . LEU A 1 91 ? -2.633 3.343 1.413 1.00 96.50 91 LEU A O 1
ATOM 759 N N . LEU A 1 92 ? -2.214 1.820 3.013 1.00 97.06 92 LEU A N 1
ATOM 760 C CA . LEU A 1 92 ? -1.104 1.172 2.313 1.00 97.06 92 LEU A CA 1
ATOM 761 C C . LEU A 1 92 ? -1.546 0.618 0.949 1.00 97.06 92 LEU A C 1
ATOM 763 O O . LEU A 1 92 ? -0.863 0.775 -0.058 1.00 97.06 92 LEU A O 1
ATOM 767 N N . ASN A 1 93 ? -2.724 -0.005 0.899 1.00 97.25 93 ASN A N 1
ATOM 768 C CA . ASN A 1 93 ? -3.261 -0.568 -0.335 1.00 97.25 93 ASN A CA 1
ATOM 769 C C . ASN A 1 93 ? -3.621 0.526 -1.359 1.00 97.25 93 ASN A C 1
ATOM 771 O O . ASN A 1 93 ? -3.453 0.340 -2.564 1.00 97.25 93 ASN A O 1
ATOM 775 N N . HIS A 1 94 ? -4.074 1.692 -0.888 1.00 96.00 94 HIS A N 1
ATOM 776 C CA . HIS A 1 94 ? -4.277 2.855 -1.748 1.00 96.00 94 HIS A CA 1
ATOM 777 C C . HIS A 1 94 ? -2.959 3.334 -2.362 1.00 96.00 94 HIS A C 1
ATOM 779 O O . HIS A 1 94 ? -2.888 3.499 -3.578 1.00 96.00 94 HIS A O 1
ATOM 785 N N . GLN A 1 95 ? -1.906 3.444 -1.549 1.00 97.12 95 GLN A N 1
ATOM 786 C CA . GLN A 1 95 ? -0.571 3.817 -2.015 1.00 97.12 95 GLN A CA 1
ATOM 787 C C . GLN A 1 95 ? -0.037 2.829 -3.063 1.00 97.12 95 GLN A C 1
ATOM 789 O O . GLN A 1 95 ? 0.367 3.239 -4.147 1.00 97.12 95 GLN A O 1
ATOM 794 N N . TYR A 1 96 ? -0.146 1.517 -2.822 1.00 97.44 96 TYR A N 1
ATOM 795 C CA . TYR A 1 96 ? 0.268 0.520 -3.816 1.00 97.44 96 TYR A CA 1
ATOM 796 C C . TYR A 1 96 ? -0.496 0.630 -5.135 1.00 97.44 96 TYR A C 1
ATOM 798 O O . TYR A 1 96 ? 0.064 0.387 -6.206 1.00 97.44 96 TYR A O 1
ATOM 806 N N . LYS A 1 97 ? -1.776 1.007 -5.096 1.00 97.12 97 LYS A N 1
ATOM 807 C CA . LYS A 1 97 ? -2.557 1.225 -6.315 1.00 97.12 97 LYS A CA 1
ATOM 808 C C . LYS A 1 97 ? -2.004 2.396 -7.130 1.00 97.12 97 LYS A C 1
ATOM 810 O O . LYS A 1 97 ? -1.939 2.283 -8.356 1.00 97.12 97 LYS A O 1
ATOM 815 N N . GLU A 1 98 ? -1.611 3.484 -6.473 1.00 96.56 98 GLU A N 1
ATOM 816 C CA . GLU A 1 98 ? -0.980 4.641 -7.116 1.00 96.56 98 GLU A CA 1
ATOM 817 C C . GLU A 1 98 ? 0.395 4.280 -7.688 1.00 96.56 98 GLU A C 1
ATOM 819 O O . GLU A 1 98 ? 0.648 4.533 -8.869 1.00 96.56 98 GLU A O 1
ATOM 824 N N . ASP A 1 99 ? 1.236 3.588 -6.916 1.00 96.81 99 ASP A N 1
ATOM 825 C CA . ASP A 1 99 ? 2.567 3.144 -7.351 1.00 96.81 99 ASP A CA 1
ATOM 826 C C . ASP A 1 99 ? 2.485 2.248 -8.595 1.00 96.81 99 ASP A C 1
ATOM 828 O O . ASP A 1 99 ? 3.219 2.432 -9.571 1.00 96.81 99 ASP A O 1
ATOM 832 N N . ILE A 1 100 ? 1.531 1.311 -8.624 1.00 97.44 100 ILE A N 1
ATOM 833 C CA . ILE A 1 100 ? 1.291 0.448 -9.790 1.00 97.44 100 ILE A CA 1
ATOM 834 C C . ILE A 1 100 ? 0.864 1.273 -11.011 1.00 97.44 100 ILE A C 1
ATOM 836 O O . ILE A 1 100 ? 1.249 0.953 -12.140 1.00 97.44 100 ILE A O 1
ATOM 840 N N . GLN A 1 101 ? 0.054 2.318 -10.830 1.00 96.44 101 GLN A N 1
ATOM 841 C CA . GLN A 1 101 ? -0.346 3.193 -11.934 1.00 96.44 101 GLN A CA 1
ATOM 842 C C . GLN A 1 101 ? 0.837 3.997 -12.477 1.00 96.44 101 GLN A C 1
ATOM 844 O O . GLN A 1 101 ? 1.010 4.060 -13.698 1.00 96.44 101 GLN A O 1
ATOM 849 N N . GLN A 1 102 ? 1.679 4.544 -11.600 1.00 96.88 102 GLN A N 1
ATOM 850 C CA . GLN A 1 102 ? 2.898 5.244 -12.002 1.00 96.88 102 GLN A CA 1
ATOM 851 C C . GLN A 1 102 ? 3.855 4.309 -12.745 1.00 96.88 102 GLN A C 1
ATOM 853 O O . GLN A 1 102 ? 4.331 4.646 -13.830 1.00 96.88 102 GLN A O 1
ATOM 858 N N . LEU A 1 103 ? 4.072 3.096 -12.231 1.00 97.12 103 LEU A N 1
ATOM 859 C CA . LEU A 1 103 ? 4.917 2.100 -12.884 1.00 97.12 103 LEU A CA 1
ATOM 860 C C . LEU A 1 103 ? 4.394 1.751 -14.283 1.00 97.12 103 LEU A C 1
ATOM 862 O O . LEU A 1 103 ? 5.161 1.722 -15.244 1.00 97.12 103 LEU A O 1
ATOM 866 N N . LYS A 1 104 ? 3.078 1.551 -14.434 1.00 96.94 104 LYS A N 1
ATOM 867 C CA . LYS A 1 104 ? 2.452 1.322 -15.748 1.00 96.94 104 LYS A CA 1
ATOM 868 C C . LYS A 1 104 ? 2.694 2.485 -16.708 1.00 96.94 104 LYS A C 1
ATOM 870 O O . LYS A 1 104 ? 2.947 2.246 -17.888 1.00 96.94 104 LYS A O 1
ATOM 875 N N . TYR A 1 105 ? 2.608 3.723 -16.228 1.00 96.38 105 TYR A N 1
ATOM 876 C CA . TYR A 1 105 ? 2.896 4.903 -17.037 1.00 96.38 105 TYR A CA 1
ATOM 877 C C . TYR A 1 105 ? 4.361 4.929 -17.499 1.00 96.38 105 TYR A C 1
ATOM 879 O O . TYR A 1 105 ? 4.619 5.056 -18.698 1.00 96.38 105 TYR A O 1
ATOM 887 N N . TYR A 1 106 ? 5.313 4.725 -16.585 1.00 95.88 106 TYR A N 1
ATOM 888 C CA . TYR A 1 106 ? 6.737 4.710 -16.924 1.00 95.88 106 TYR A CA 1
ATOM 889 C C . TYR A 1 106 ? 7.104 3.572 -17.877 1.00 95.88 106 TYR A C 1
ATOM 891 O O . TYR A 1 106 ? 7.824 3.807 -18.845 1.00 95.88 106 TYR A O 1
ATOM 899 N N . LEU A 1 107 ? 6.552 2.373 -17.678 1.00 95.81 107 LEU A N 1
ATOM 900 C CA . LEU A 1 107 ? 6.757 1.243 -18.587 1.00 95.81 107 LEU A CA 1
ATOM 901 C C . LEU A 1 107 ? 6.218 1.531 -19.990 1.00 95.81 107 LEU A C 1
ATOM 903 O O . LEU A 1 107 ? 6.890 1.242 -20.977 1.00 95.81 107 LEU A O 1
ATOM 907 N N . ARG A 1 108 ? 5.035 2.149 -20.108 1.00 95.00 108 ARG A N 1
ATOM 908 C CA . ARG A 1 108 ? 4.502 2.568 -21.416 1.00 95.00 108 ARG A CA 1
ATOM 909 C C . ARG A 1 108 ? 5.414 3.582 -22.097 1.00 95.00 108 ARG A C 1
ATOM 911 O O . ARG A 1 108 ? 5.685 3.445 -23.286 1.00 95.00 108 ARG A O 1
ATOM 918 N N . LYS A 1 109 ? 5.905 4.570 -21.348 1.00 94.94 109 LYS A N 1
ATOM 919 C CA . LYS A 1 109 ? 6.830 5.580 -21.869 1.00 94.94 109 LYS A CA 1
ATOM 920 C C . LYS A 1 109 ? 8.144 4.949 -22.338 1.00 94.94 109 LYS A C 1
ATOM 922 O O . LYS A 1 109 ? 8.601 5.239 -23.438 1.00 94.94 109 LYS A O 1
ATOM 927 N N . MET A 1 110 ? 8.719 4.051 -21.540 1.00 94.06 110 MET A N 1
ATOM 928 C CA . MET A 1 110 ? 9.938 3.324 -21.893 1.00 94.06 110 MET A CA 1
ATOM 929 C C . MET A 1 110 ? 9.740 2.461 -23.144 1.00 94.06 110 MET A C 1
ATOM 931 O O . MET A 1 110 ? 10.572 2.508 -24.046 1.00 94.06 110 MET A O 1
ATOM 935 N N . ASN A 1 111 ? 8.617 1.746 -23.248 1.00 93.50 111 ASN A N 1
ATOM 936 C CA . ASN A 1 111 ? 8.287 0.968 -24.443 1.00 93.50 111 ASN A CA 1
ATOM 937 C C . ASN A 1 111 ? 8.163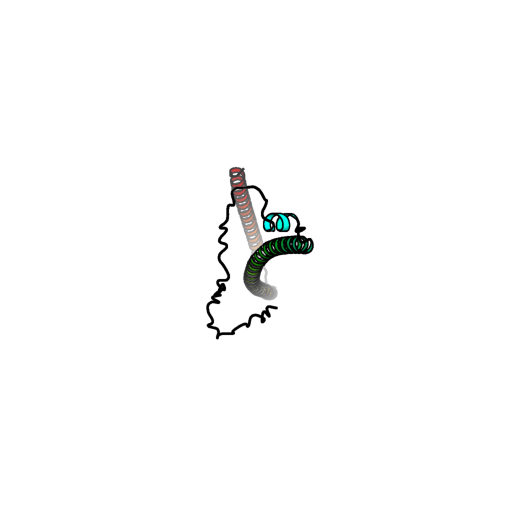 1.848 -25.691 1.00 93.50 111 ASN A C 1
ATOM 939 O O . ASN A 1 111 ? 8.668 1.466 -26.739 1.00 93.50 111 ASN A O 1
ATOM 943 N N . SER A 1 112 ? 7.551 3.033 -25.580 1.00 91.00 112 SER A N 1
ATOM 944 C CA . SER A 1 112 ? 7.492 3.990 -26.693 1.00 91.00 112 SER A CA 1
ATOM 945 C C . SER A 1 112 ? 8.892 4.369 -27.174 1.00 91.00 112 SER A C 1
ATOM 947 O O . SER A 1 112 ? 9.176 4.272 -28.363 1.00 91.00 112 SER A O 1
ATOM 949 N N . HIS A 1 113 ? 9.790 4.724 -26.252 1.00 91.00 113 HIS A N 1
ATOM 950 C CA . HIS A 1 113 ? 11.168 5.062 -26.604 1.00 91.00 113 HIS A CA 1
ATOM 951 C C . HIS A 1 113 ? 11.913 3.882 -27.241 1.00 91.00 113 HIS A C 1
ATOM 953 O O . HIS A 1 113 ? 12.641 4.073 -28.210 1.00 91.00 113 HIS A O 1
ATOM 959 N N . LEU A 1 114 ? 11.717 2.656 -26.745 1.00 91.62 114 LEU A N 1
ATOM 960 C CA . LEU A 1 114 ? 12.300 1.456 -27.353 1.00 91.62 114 LEU A CA 1
ATOM 961 C C . LEU A 1 114 ? 11.790 1.230 -28.781 1.00 91.62 114 LEU A C 1
ATOM 963 O O . LEU A 1 114 ? 12.585 0.891 -29.657 1.00 91.62 114 LEU A O 1
ATOM 967 N N . CYS A 1 115 ? 10.500 1.459 -29.037 1.00 89.62 115 CYS A N 1
ATOM 968 C CA . CYS A 1 115 ? 9.953 1.417 -30.391 1.00 89.62 115 CYS A CA 1
ATOM 969 C C . CYS A 1 115 ? 10.617 2.461 -31.298 1.00 89.62 115 CYS A C 1
ATOM 971 O O . CYS A 1 115 ? 11.041 2.112 -32.400 1.00 89.62 115 CYS A O 1
ATOM 973 N N . ASP A 1 116 ? 10.779 3.700 -30.829 1.00 90.19 116 ASP A N 1
ATOM 974 C CA . ASP A 1 116 ? 11.442 4.763 -31.595 1.00 90.19 116 ASP A CA 1
ATOM 975 C C . ASP A 1 116 ? 12.901 4.402 -31.915 1.00 90.19 116 ASP A C 1
ATOM 977 O O . ASP A 1 116 ? 13.353 4.541 -33.055 1.00 90.19 116 ASP A O 1
ATOM 981 N N . TYR A 1 117 ? 13.640 3.871 -30.935 1.00 91.88 117 TYR A N 1
ATOM 982 C CA . TYR A 1 117 ? 15.006 3.393 -31.148 1.00 91.88 117 TYR A CA 1
ATOM 983 C C . TYR A 1 117 ? 15.066 2.251 -32.160 1.00 91.88 117 TYR A C 1
ATOM 985 O O . TYR A 1 117 ? 15.941 2.264 -33.024 1.00 91.88 117 TYR A O 1
ATOM 993 N N . GLN A 1 118 ? 14.132 1.300 -32.104 1.00 91.12 118 GLN A N 1
ATOM 994 C CA . GLN A 1 118 ? 14.080 0.195 -33.058 1.00 91.12 118 GLN A CA 1
ATOM 995 C C . GLN A 1 118 ? 13.802 0.690 -34.482 1.00 91.12 118 GLN A C 1
ATOM 997 O O . GLN A 1 118 ? 14.431 0.220 -35.430 1.00 91.12 118 GLN A O 1
ATOM 1002 N N . ILE A 1 119 ? 12.890 1.653 -34.646 1.00 90.81 119 ILE A N 1
ATOM 1003 C CA . ILE A 1 119 ? 12.601 2.268 -35.948 1.00 90.81 119 ILE A CA 1
ATOM 1004 C C . ILE A 1 119 ? 13.858 2.951 -36.490 1.00 90.81 119 ILE A C 1
ATOM 1006 O O . ILE A 1 119 ? 14.257 2.689 -37.627 1.00 90.81 119 ILE A O 1
ATOM 1010 N N . ASN A 1 120 ? 14.516 3.772 -35.670 1.00 92.12 120 ASN A N 1
ATOM 1011 C CA . ASN A 1 120 ? 15.740 4.472 -36.056 1.00 92.12 120 ASN A CA 1
ATOM 1012 C C . ASN A 1 120 ? 16.867 3.496 -36.414 1.00 92.12 120 ASN A C 1
ATOM 1014 O O . ASN A 1 120 ? 17.560 3.689 -37.414 1.00 92.12 120 ASN A O 1
ATOM 1018 N N . PHE A 1 121 ? 17.020 2.420 -35.643 1.00 92.50 121 PHE A N 1
ATOM 1019 C CA . PHE A 1 121 ? 17.990 1.367 -35.918 1.00 92.50 121 PHE A CA 1
ATOM 1020 C C . PHE A 1 121 ? 17.712 0.678 -37.259 1.00 92.50 121 PHE A C 1
ATOM 1022 O O . PHE A 1 121 ? 18.613 0.572 -38.091 1.00 92.50 121 PHE A O 1
ATOM 1029 N N . ASN A 1 122 ? 16.461 0.286 -37.518 1.00 90.06 122 ASN A N 1
ATOM 1030 C CA . ASN A 1 122 ? 16.064 -0.346 -38.777 1.00 90.06 122 ASN A CA 1
ATOM 1031 C C . ASN A 1 122 ? 16.310 0.581 -39.981 1.00 90.06 122 ASN A C 1
ATOM 1033 O O . ASN A 1 122 ? 16.818 0.136 -41.011 1.00 90.06 122 ASN A O 1
ATOM 1037 N N . GLN A 1 123 ? 16.000 1.876 -39.856 1.00 90.38 123 GLN A N 1
ATOM 1038 C CA . GLN A 1 123 ? 16.285 2.867 -40.899 1.00 90.38 123 GLN A CA 1
ATOM 1039 C C . GLN A 1 123 ? 17.790 3.005 -41.157 1.00 90.38 123 GLN A C 1
ATOM 1041 O O . GLN A 1 123 ? 18.220 3.072 -42.308 1.00 90.38 123 GLN A O 1
ATOM 1046 N N . LEU A 1 124 ? 18.604 3.035 -40.100 1.00 90.94 124 LEU A N 1
ATOM 1047 C CA . LEU A 1 124 ? 20.057 3.129 -40.218 1.00 90.94 124 LEU A CA 1
ATOM 1048 C C . LEU A 1 124 ? 20.644 1.870 -40.870 1.00 90.94 124 LEU A C 1
ATOM 1050 O O . LEU A 1 124 ? 21.482 1.969 -41.765 1.00 90.94 124 LEU A O 1
ATOM 1054 N N . GLN A 1 125 ? 20.142 0.693 -40.494 1.00 91.25 125 GLN A N 1
ATOM 1055 C CA . GLN A 1 125 ? 20.507 -0.577 -41.111 1.00 91.25 125 GLN A CA 1
ATOM 1056 C C . GLN A 1 125 ? 20.172 -0.589 -42.609 1.00 91.25 125 GLN A C 1
ATOM 1058 O O . GLN A 1 125 ? 21.027 -0.945 -43.420 1.00 91.25 125 GLN A O 1
ATOM 1063 N N . GLN A 1 126 ? 18.972 -0.144 -42.998 1.00 87.50 126 GLN A N 1
ATOM 1064 C CA . GLN A 1 126 ? 18.583 -0.023 -44.408 1.00 87.50 126 GLN A CA 1
ATOM 1065 C C . GLN A 1 126 ? 19.489 0.948 -45.174 1.00 87.50 126 GLN A C 1
ATOM 1067 O O . GLN A 1 126 ? 19.931 0.620 -46.276 1.00 87.50 126 GLN A O 1
ATOM 1072 N N . LYS A 1 127 ? 19.833 2.103 -44.584 1.00 89.06 127 LYS A N 1
ATOM 1073 C CA . LYS A 1 127 ? 20.779 3.057 -45.186 1.00 89.06 127 LYS A CA 1
ATOM 1074 C C . LYS A 1 127 ? 22.145 2.416 -45.425 1.00 89.06 127 LYS A C 1
ATOM 1076 O O . LYS A 1 127 ? 22.645 2.494 -46.543 1.00 89.06 127 LYS A O 1
ATOM 1081 N N . ILE A 1 128 ? 22.703 1.717 -44.436 1.00 85.00 128 ILE A N 1
ATOM 1082 C CA . ILE A 1 128 ? 23.996 1.025 -44.569 1.00 85.00 128 ILE A CA 1
ATOM 1083 C C . ILE A 1 128 ? 23.943 -0.045 -45.664 1.00 85.00 128 ILE A C 1
ATOM 1085 O O . ILE A 1 128 ? 24.856 -0.125 -46.485 1.00 85.00 128 ILE A O 1
ATOM 1089 N N . VAL A 1 129 ? 22.885 -0.863 -45.703 1.00 84.94 129 VAL A N 1
ATOM 1090 C CA . VAL A 1 129 ? 22.721 -1.890 -46.745 1.00 84.94 129 VAL A CA 1
ATOM 1091 C C . VAL A 1 129 ? 22.639 -1.239 -48.125 1.00 84.94 129 VAL A C 1
ATOM 1093 O O . VAL A 1 129 ? 23.374 -1.643 -49.021 1.00 84.94 129 VAL A O 1
ATOM 1096 N N . SER A 1 130 ? 21.833 -0.185 -48.283 1.00 81.81 130 SER A N 1
ATOM 1097 C CA . SER A 1 130 ? 21.708 0.534 -49.556 1.00 81.81 130 SER A CA 1
ATOM 1098 C C . SER A 1 130 ? 23.026 1.172 -50.010 1.00 81.81 130 SER A C 1
ATOM 1100 O O . SER A 1 130 ? 23.390 1.040 -51.176 1.00 81.81 130 SER A O 1
ATOM 1102 N N . GLN A 1 131 ? 23.793 1.775 -49.095 1.00 80.00 131 GLN A N 1
ATOM 1103 C CA . GLN A 1 131 ? 25.119 2.326 -49.383 1.00 80.00 131 GLN A CA 1
ATOM 1104 C C . GLN A 1 131 ? 26.104 1.236 -49.803 1.00 80.00 131 GLN A C 1
ATOM 1106 O O . GLN A 1 131 ? 26.839 1.426 -50.766 1.00 80.00 131 GLN A O 1
ATOM 1111 N N . LYS A 1 132 ? 26.095 0.069 -49.145 1.00 78.44 132 LYS A N 1
ATOM 1112 C CA . LYS A 1 132 ? 26.914 -1.076 -49.571 1.00 78.44 132 LYS A CA 1
ATOM 1113 C C . LYS A 1 132 ? 26.549 -1.537 -50.980 1.00 78.44 132 LYS A C 1
ATOM 1115 O O . LYS A 1 132 ? 27.446 -1.794 -51.772 1.00 78.44 132 LYS A O 1
ATOM 1120 N N . THR A 1 133 ? 25.261 -1.617 -51.313 1.00 74.12 133 THR A N 1
ATOM 1121 C CA . THR A 1 133 ? 24.813 -1.997 -52.661 1.00 74.12 133 THR A CA 1
ATOM 1122 C C . THR A 1 133 ? 25.213 -0.960 -53.712 1.00 74.12 133 THR A C 1
ATOM 1124 O O . THR A 1 133 ? 25.633 -1.340 -54.800 1.00 74.12 133 THR A O 1
ATOM 1127 N N . ILE A 1 134 ? 25.119 0.335 -53.397 1.00 72.06 134 ILE A N 1
ATOM 1128 C CA . ILE A 1 134 ? 25.567 1.418 -54.285 1.00 72.06 134 ILE A CA 1
ATOM 1129 C C . ILE A 1 134 ? 27.084 1.347 -54.488 1.00 72.06 134 ILE A C 1
ATOM 1131 O O . ILE A 1 134 ? 27.534 1.354 -55.626 1.00 72.06 134 ILE A O 1
ATOM 1135 N N . ASN A 1 135 ? 27.868 1.189 -53.420 1.00 65.75 135 ASN A N 1
ATOM 1136 C CA . ASN A 1 135 ? 29.325 1.076 -53.513 1.00 65.75 135 ASN A CA 1
ATOM 1137 C C . ASN A 1 135 ? 29.767 -0.172 -54.287 1.00 65.75 135 ASN A C 1
ATOM 1139 O O . ASN A 1 135 ? 30.745 -0.110 -55.021 1.00 65.75 135 ASN A O 1
ATOM 1143 N N . LEU A 1 136 ? 29.049 -1.294 -54.163 1.00 66.88 136 LEU A N 1
ATOM 1144 C CA . LEU A 1 136 ? 29.308 -2.489 -54.971 1.00 66.88 136 LEU A CA 1
ATOM 1145 C C . LEU A 1 136 ? 29.044 -2.233 -56.459 1.00 66.88 136 LEU A C 1
ATOM 1147 O O . LEU A 1 136 ? 29.886 -2.589 -57.273 1.00 66.88 136 LEU A O 1
ATOM 1151 N N . LYS A 1 137 ? 27.943 -1.555 -56.810 1.00 68.25 137 LYS A N 1
ATOM 1152 C CA . LYS A 1 137 ? 27.652 -1.172 -58.203 1.00 68.25 137 LYS A CA 1
ATOM 1153 C C . LYS A 1 137 ? 28.683 -0.192 -58.764 1.00 68.25 137 LYS A C 1
ATOM 1155 O O . LYS A 1 137 ? 29.167 -0.392 -59.868 1.00 68.25 137 LYS A O 1
ATOM 1160 N N . ILE A 1 138 ? 29.076 0.812 -57.978 1.00 60.56 138 ILE A N 1
ATOM 1161 C CA . ILE A 1 138 ? 30.126 1.766 -58.358 1.00 60.56 138 ILE A CA 1
ATOM 1162 C C . ILE A 1 138 ? 31.472 1.049 -58.527 1.00 60.56 138 ILE A C 1
ATOM 1164 O O . ILE A 1 138 ? 32.193 1.353 -59.465 1.00 60.56 138 ILE A O 1
ATOM 1168 N N . ASN A 1 139 ? 31.814 0.078 -57.676 1.00 56.12 139 ASN A N 1
ATOM 1169 C CA . ASN A 1 139 ? 33.049 -0.703 -57.813 1.00 56.12 139 ASN A CA 1
ATOM 1170 C C . ASN A 1 139 ? 33.012 -1.692 -58.989 1.00 56.12 139 ASN A C 1
ATOM 1172 O O . ASN A 1 139 ? 34.060 -2.009 -59.545 1.00 56.12 139 ASN A O 1
ATOM 1176 N N . GLU A 1 140 ? 31.838 -2.191 -59.373 1.00 58.06 140 GLU A N 1
ATOM 1177 C CA . GLU A 1 140 ? 31.664 -2.985 -60.594 1.00 58.06 140 GLU A CA 1
ATOM 1178 C C . GLU A 1 140 ? 31.797 -2.115 -61.855 1.00 58.06 140 GLU A C 1
ATOM 1180 O O . GLU A 1 140 ? 32.411 -2.558 -62.824 1.00 58.06 140 GLU A O 1
ATOM 1185 N N . GLU A 1 141 ? 31.319 -0.866 -61.820 1.00 53.56 141 GLU A N 1
ATOM 1186 C CA . GLU A 1 141 ? 31.488 0.128 -62.894 1.00 53.56 141 GLU A CA 1
ATOM 1187 C C . GLU A 1 141 ? 32.920 0.704 -62.955 1.00 53.56 141 GLU A C 1
ATOM 1189 O O . GLU A 1 141 ? 33.443 0.933 -64.042 1.00 53.56 141 GLU A O 1
ATOM 1194 N N . LYS A 1 142 ? 33.599 0.856 -61.808 1.00 50.97 142 LYS A N 1
ATOM 1195 C CA . LYS A 1 142 ? 35.003 1.295 -61.673 1.00 50.97 142 LYS A CA 1
ATOM 1196 C C . LYS A 1 142 ? 36.039 0.166 -61.809 1.00 50.97 142 LYS A C 1
ATOM 1198 O O . LYS A 1 142 ? 37.215 0.376 -61.535 1.00 50.97 142 LYS A O 1
ATOM 1203 N N . LYS A 1 143 ? 35.674 -1.020 -62.320 1.00 48.66 143 LYS A N 1
ATOM 1204 C CA . LYS A 1 143 ? 36.671 -1.986 -62.849 1.00 48.66 143 LYS A CA 1
ATOM 1205 C C . LYS A 1 143 ? 37.339 -1.518 -64.155 1.00 48.66 143 LYS A C 1
ATOM 1207 O O . LYS A 1 143 ? 37.971 -2.312 -64.848 1.00 48.66 143 LYS A O 1
ATOM 1212 N N . VAL A 1 144 ? 37.222 -0.233 -64.470 1.00 52.34 144 VAL A N 1
ATOM 1213 C CA . VAL A 1 144 ? 38.087 0.505 -65.379 1.00 52.34 144 VAL A CA 1
ATOM 1214 C C . VAL A 1 144 ? 38.775 1.570 -64.520 1.00 52.34 144 VAL A C 1
ATOM 1216 O O . VAL A 1 144 ? 38.118 2.500 -64.067 1.00 52.34 144 VAL A O 1
ATOM 1219 N N . GLU A 1 145 ? 40.071 1.357 -64.277 1.00 53.84 145 GLU A N 1
ATOM 1220 C CA . GLU A 1 145 ? 41.045 2.291 -63.681 1.00 53.84 145 GLU A CA 1
ATOM 1221 C C . GLU A 1 145 ? 40.826 2.669 -62.199 1.00 53.84 145 GLU A C 1
ATOM 1223 O O . GLU A 1 145 ? 40.073 3.574 -61.850 1.00 53.84 145 GLU A O 1
ATOM 1228 N N . ILE A 1 146 ? 41.559 1.988 -61.308 1.00 48.25 146 ILE A N 1
ATOM 1229 C CA . ILE A 1 146 ? 41.853 2.485 -59.958 1.00 48.25 146 ILE A CA 1
ATOM 1230 C C . ILE A 1 146 ? 43.306 2.966 -59.978 1.00 48.25 146 ILE A C 1
ATOM 1232 O O . ILE A 1 146 ? 44.212 2.144 -60.104 1.00 48.25 146 ILE A O 1
ATOM 1236 N N . ASP A 1 147 ? 43.484 4.286 -59.881 1.00 52.50 147 ASP A N 1
ATOM 1237 C CA . ASP A 1 147 ? 44.731 4.946 -59.484 1.00 52.50 147 ASP A CA 1
ATOM 1238 C C . ASP A 1 147 ? 44.996 4.678 -57.992 1.00 52.50 147 ASP A C 1
ATOM 1240 O O . ASP A 1 147 ? 44.088 4.758 -57.156 1.00 52.50 147 ASP A O 1
ATOM 1244 N N . ASP A 1 148 ? 46.252 4.387 -57.655 1.00 53.66 148 ASP A N 1
ATOM 1245 C CA . ASP A 1 148 ? 46.718 4.003 -56.314 1.00 53.66 148 ASP A CA 1
ATOM 1246 C C . ASP A 1 148 ? 46.632 5.138 -55.257 1.00 53.66 148 ASP A C 1
ATOM 1248 O O . ASP A 1 148 ? 46.819 4.895 -54.064 1.00 53.66 148 ASP A O 1
ATOM 1252 N N . ASP A 1 149 ? 46.266 6.363 -55.648 1.00 54.47 149 ASP A N 1
ATOM 1253 C CA . ASP A 1 149 ? 46.293 7.554 -54.782 1.00 54.47 149 ASP A CA 1
ATOM 1254 C C . ASP A 1 149 ? 45.084 7.687 -53.816 1.00 54.47 149 ASP A C 1
ATOM 1256 O O . ASP A 1 149 ? 45.184 8.338 -52.770 1.00 54.47 149 ASP A O 1
ATOM 1260 N N . GLU A 1 150 ? 43.928 7.060 -54.091 1.00 54.25 150 GLU A N 1
ATOM 1261 C CA . GLU A 1 150 ? 42.737 7.152 -53.208 1.00 54.25 150 GLU A CA 1
ATOM 1262 C C . GLU A 1 150 ? 42.857 6.297 -51.923 1.00 54.25 150 GLU A C 1
ATOM 1264 O O . GLU A 1 150 ? 42.185 6.568 -50.915 1.00 54.25 150 GLU A O 1
ATOM 1269 N N . GLN A 1 151 ? 43.723 5.275 -51.909 1.00 53.34 151 GLN A N 1
ATOM 1270 C CA . GLN A 1 151 ? 43.891 4.402 -50.739 1.00 53.34 151 GLN A CA 1
ATOM 1271 C C . GLN A 1 151 ? 44.670 5.082 -49.602 1.00 53.34 151 GLN A C 1
ATOM 1273 O O . GLN A 1 151 ? 44.275 4.954 -48.437 1.00 53.34 151 GLN A O 1
ATOM 1278 N N . ASP A 1 152 ? 45.697 5.874 -49.915 1.00 54.62 152 ASP A N 1
ATOM 1279 C CA . ASP A 1 152 ? 46.542 6.527 -48.905 1.00 54.62 152 ASP A CA 1
ATOM 1280 C C . ASP A 1 152 ? 45.803 7.633 -48.131 1.00 54.62 152 ASP A C 1
ATOM 1282 O O . ASP A 1 152 ? 45.895 7.712 -46.901 1.00 54.62 152 ASP A O 1
ATOM 1286 N N . MET A 1 153 ? 44.958 8.416 -48.810 1.00 60.12 153 MET A N 1
ATOM 1287 C CA . MET A 1 153 ? 44.107 9.440 -48.179 1.00 60.12 153 MET A CA 1
ATOM 1288 C C . MET A 1 153 ? 43.094 8.841 -47.189 1.00 60.12 153 MET A C 1
ATOM 1290 O O . MET A 1 153 ? 42.786 9.431 -46.147 1.00 60.12 153 MET A O 1
ATOM 1294 N N . THR A 1 154 ? 42.584 7.644 -47.486 1.00 66.62 154 THR A N 1
ATOM 1295 C CA . THR A 1 154 ? 41.585 6.959 -46.653 1.00 66.62 154 THR A CA 1
ATOM 1296 C C . THR A 1 154 ? 42.208 6.409 -45.365 1.00 66.62 154 THR A C 1
ATOM 1298 O O . THR A 1 154 ? 41.599 6.471 -44.291 1.00 66.62 154 THR A O 1
ATOM 1301 N N . ILE A 1 155 ? 43.450 5.921 -45.442 1.00 68.56 155 ILE A N 1
ATOM 1302 C CA . ILE A 1 155 ? 44.203 5.407 -44.290 1.00 68.56 155 ILE A CA 1
ATOM 1303 C C . ILE A 1 155 ? 44.545 6.539 -43.313 1.00 68.56 155 ILE A C 1
ATOM 1305 O O . ILE A 1 155 ? 44.388 6.372 -42.098 1.00 68.56 155 ILE A O 1
ATOM 1309 N N . ASP A 1 156 ? 44.960 7.701 -43.814 1.00 72.94 156 ASP A N 1
ATOM 1310 C CA . ASP A 1 156 ? 45.306 8.843 -42.964 1.00 72.94 156 ASP A CA 1
ATOM 1311 C C . ASP A 1 156 ? 44.078 9.437 -42.259 1.00 72.94 156 ASP A C 1
ATOM 1313 O O . ASP A 1 156 ? 44.125 9.769 -41.067 1.00 72.94 156 ASP A O 1
ATOM 1317 N N . HIS A 1 157 ? 42.929 9.469 -42.940 1.00 74.19 157 HIS A N 1
ATOM 1318 C CA . HIS A 1 157 ? 41.688 9.933 -42.327 1.00 74.19 157 HIS A CA 1
ATOM 1319 C C . HIS A 1 157 ? 41.195 8.993 -41.210 1.00 74.19 157 HIS A C 1
ATOM 1321 O O . HIS A 1 157 ? 40.721 9.467 -40.170 1.00 74.19 157 HIS A O 1
ATOM 1327 N N . LEU A 1 158 ? 41.355 7.675 -41.380 1.00 76.12 158 LEU A N 1
ATOM 1328 C CA . LEU A 1 158 ? 41.029 6.677 -40.356 1.00 76.12 158 LEU A CA 1
ATOM 1329 C C . LEU A 1 158 ? 41.945 6.782 -39.130 1.00 76.12 158 LEU A C 1
ATOM 1331 O O . LEU A 1 158 ? 41.453 6.737 -38.001 1.00 76.12 158 LEU A O 1
ATOM 1335 N N . LYS A 1 159 ? 43.254 6.993 -39.326 1.00 79.62 159 LYS A N 1
ATOM 1336 C CA . LYS A 1 159 ? 44.201 7.229 -38.220 1.00 79.62 159 LYS A CA 1
ATOM 1337 C C . LYS A 1 159 ? 43.838 8.483 -37.427 1.00 79.62 159 LYS A C 1
ATOM 1339 O O . LYS A 1 159 ? 43.877 8.467 -36.195 1.00 79.62 159 LYS A O 1
ATOM 1344 N N . ARG A 1 160 ? 43.427 9.552 -38.116 1.00 82.31 160 ARG A N 1
ATOM 1345 C CA . ARG A 1 160 ? 42.992 10.802 -37.479 1.00 82.31 160 ARG A CA 1
ATOM 1346 C C . ARG A 1 160 ? 41.729 10.613 -36.636 1.00 82.31 160 ARG A C 1
ATOM 1348 O O . ARG A 1 160 ? 41.712 11.022 -35.478 1.00 82.31 160 ARG A O 1
ATOM 1355 N N . LEU A 1 161 ? 40.718 9.922 -37.166 1.00 81.44 161 LEU A N 1
ATOM 1356 C CA . LEU A 1 161 ? 39.493 9.599 -36.421 1.00 81.44 161 LEU A CA 1
ATOM 1357 C C . LEU A 1 161 ? 39.777 8.707 -35.206 1.00 81.44 161 LEU A C 1
ATOM 1359 O O . LEU A 1 161 ? 39.210 8.907 -34.133 1.00 81.44 161 LEU A O 1
ATOM 1363 N N . GLN A 1 162 ? 40.689 7.745 -35.344 1.00 81.19 162 GLN A N 1
ATOM 1364 C CA . GLN A 1 162 ? 41.089 6.882 -34.238 1.00 81.19 162 GLN A CA 1
ATOM 1365 C C . GLN A 1 162 ? 41.771 7.675 -33.114 1.00 81.19 162 GLN A C 1
ATOM 1367 O O . GLN A 1 162 ? 41.492 7.435 -31.937 1.00 81.19 162 GLN A O 1
ATOM 1372 N N . TYR A 1 163 ? 42.613 8.651 -33.464 1.00 86.44 163 TYR A N 1
ATOM 1373 C CA . TYR A 1 163 ? 43.241 9.547 -32.494 1.00 86.44 163 TYR A CA 1
ATOM 1374 C C . TYR A 1 163 ? 42.211 10.428 -31.770 1.00 86.44 163 TYR A C 1
ATOM 1376 O O . TYR A 1 163 ? 42.252 10.559 -30.545 1.00 86.44 163 TYR A O 1
ATOM 1384 N N . GLU A 1 164 ? 41.242 10.980 -32.502 1.00 85.81 164 GLU A N 1
ATOM 1385 C CA . GLU A 1 164 ? 40.161 11.789 -31.928 1.00 85.81 164 GLU A CA 1
ATOM 1386 C C . GLU A 1 164 ? 39.304 10.974 -30.947 1.00 85.81 164 GLU A C 1
ATOM 1388 O O . GLU A 1 164 ? 39.066 11.416 -29.822 1.00 85.81 164 GLU A O 1
ATOM 1393 N N . ILE A 1 165 ? 38.927 9.743 -31.304 1.00 85.75 165 ILE A N 1
ATOM 1394 C CA . ILE A 1 165 ? 38.174 8.839 -30.418 1.00 85.75 165 ILE A CA 1
ATOM 1395 C C . ILE A 1 165 ? 38.970 8.516 -29.145 1.00 85.75 165 ILE A C 1
ATOM 1397 O O . ILE A 1 165 ? 38.420 8.542 -28.042 1.00 85.75 165 ILE A O 1
ATOM 1401 N N . GLN A 1 166 ? 40.274 8.246 -29.260 1.00 83.94 166 GLN A N 1
ATOM 1402 C CA . GLN A 1 166 ? 41.126 7.993 -28.093 1.00 83.94 166 GLN A CA 1
ATOM 1403 C C . GLN A 1 166 ? 41.220 9.214 -27.168 1.00 83.94 166 GLN A C 1
ATOM 1405 O O . GLN A 1 166 ? 41.188 9.060 -25.945 1.00 83.94 166 GLN A O 1
ATOM 1410 N N . MET A 1 167 ? 41.290 10.421 -27.731 1.00 89.56 167 MET A N 1
ATOM 1411 C CA . MET A 1 167 ? 41.281 11.665 -26.961 1.00 89.56 167 MET A CA 1
ATOM 1412 C C . MET A 1 167 ? 39.950 11.893 -26.240 1.00 89.56 167 MET A C 1
ATOM 1414 O O . MET A 1 167 ? 39.953 12.222 -25.051 1.00 89.56 167 MET A O 1
ATOM 1418 N N . TYR A 1 168 ? 38.820 11.657 -26.909 1.00 85.62 168 TYR A N 1
ATOM 1419 C CA . TYR A 1 168 ? 37.501 11.750 -26.280 1.00 85.62 168 TYR A CA 1
ATOM 1420 C C . TYR A 1 168 ? 37.340 10.754 -25.128 1.00 85.62 168 TYR A C 1
ATOM 1422 O O . TYR A 1 168 ? 36.875 11.136 -24.055 1.00 85.62 168 TYR A O 1
ATOM 1430 N N . ASN A 1 169 ? 37.796 9.512 -25.294 1.00 87.19 169 ASN A N 1
ATOM 1431 C CA . ASN A 1 169 ? 37.729 8.507 -24.231 1.00 87.19 169 ASN A CA 1
ATOM 1432 C C . ASN A 1 169 ? 38.561 8.902 -23.000 1.00 87.19 169 ASN A C 1
ATOM 1434 O O . ASN A 1 169 ? 38.109 8.724 -21.870 1.00 87.19 169 ASN A O 1
ATOM 1438 N N . ARG A 1 170 ? 39.745 9.501 -23.198 1.00 86.50 170 ARG A N 1
ATOM 1439 C CA . ARG A 1 170 ? 40.565 10.032 -22.093 1.00 86.50 170 ARG A CA 1
ATOM 1440 C C . ARG A 1 170 ? 39.878 11.189 -21.367 1.00 86.50 170 ARG A C 1
ATOM 1442 O O . ARG A 1 170 ? 39.928 11.250 -20.143 1.00 86.50 170 ARG A O 1
ATOM 1449 N N . LEU A 1 171 ? 39.215 12.080 -22.103 1.00 88.75 171 LEU A N 1
ATOM 1450 C CA . LEU A 1 171 ? 38.449 13.193 -21.532 1.00 88.75 171 LEU A CA 1
ATOM 1451 C C . LEU A 1 171 ? 37.257 12.713 -20.698 1.00 88.75 171 LEU A C 1
ATOM 1453 O O . LEU A 1 171 ? 37.023 13.237 -19.610 1.00 88.75 171 LEU A O 1
ATOM 1457 N N . VAL A 1 172 ? 36.522 11.712 -21.186 1.00 88.81 172 VAL A N 1
ATOM 1458 C CA . VAL A 1 172 ? 35.395 11.118 -20.453 1.00 88.81 172 VAL A CA 1
ATOM 1459 C C . VAL A 1 172 ? 35.882 10.439 -19.174 1.00 88.81 172 VAL A C 1
ATOM 1461 O O . VAL A 1 172 ? 35.326 10.707 -18.111 1.00 88.81 172 VAL A O 1
ATOM 1464 N N . ALA A 1 173 ? 36.956 9.647 -19.247 1.00 84.81 173 ALA A N 1
ATOM 1465 C CA . ALA A 1 173 ? 37.545 8.998 -18.076 1.00 84.81 173 ALA A CA 1
ATOM 1466 C C . ALA A 1 173 ? 38.027 10.018 -17.026 1.00 84.81 173 ALA A C 1
ATOM 1468 O O . ALA A 1 173 ? 37.728 9.875 -15.843 1.00 84.81 173 ALA A O 1
ATOM 1469 N N . ALA A 1 174 ? 38.691 11.099 -17.453 1.00 86.50 174 ALA A N 1
ATOM 1470 C CA . ALA A 1 174 ? 39.132 12.164 -16.551 1.00 86.50 174 ALA A CA 1
ATOM 1471 C C . ALA A 1 174 ? 37.956 12.892 -15.874 1.00 86.50 174 ALA A C 1
ATOM 1473 O O . ALA A 1 174 ? 38.037 13.250 -14.698 1.00 86.50 174 ALA A O 1
ATOM 1474 N N . LYS A 1 175 ? 36.843 13.094 -16.594 1.00 87.31 175 LYS A N 1
ATOM 1475 C CA . LYS A 1 175 ? 35.620 13.664 -16.014 1.00 87.31 175 LYS A CA 1
ATOM 1476 C C . LYS A 1 175 ? 34.985 12.740 -14.976 1.00 87.31 175 LYS A C 1
ATOM 1478 O O . LYS A 1 175 ? 34.589 13.222 -13.920 1.00 87.31 175 LYS A O 1
ATOM 1483 N N . GLN A 1 176 ? 34.916 11.441 -15.263 1.00 85.25 176 GLN A N 1
ATOM 1484 C CA . GLN A 1 176 ? 34.377 10.445 -14.334 1.00 85.25 176 GLN A CA 1
ATOM 1485 C C . GLN A 1 176 ? 35.212 10.374 -13.050 1.00 85.25 176 GLN A C 1
ATOM 1487 O O . GLN A 1 176 ? 34.655 10.448 -11.959 1.00 85.25 176 GLN A O 1
ATOM 1492 N N . GLU A 1 177 ? 36.542 10.367 -13.160 1.00 85.56 177 GLU A N 1
ATOM 1493 C CA . GLU A 1 177 ? 37.434 10.382 -11.992 1.00 85.56 177 GLU A CA 1
ATOM 1494 C C . GLU A 1 177 ? 37.271 11.667 -11.153 1.00 85.56 177 GLU A C 1
ATOM 1496 O O . GLU A 1 177 ? 37.341 11.649 -9.922 1.00 85.56 177 GLU A O 1
ATOM 1501 N N . GLN A 1 178 ? 37.020 12.809 -11.801 1.00 83.25 178 GLN A N 1
ATOM 1502 C CA . GLN A 1 178 ? 36.763 14.072 -11.108 1.00 83.25 178 GLN A CA 1
ATOM 1503 C C . GLN A 1 178 ? 35.412 14.071 -10.372 1.00 83.25 178 GLN A C 1
ATOM 1505 O O . GLN A 1 178 ? 35.313 14.620 -9.271 1.00 83.25 178 GLN A O 1
ATOM 1510 N N . GLU A 1 179 ? 34.377 13.475 -10.961 1.00 81.50 179 GLU A N 1
ATOM 1511 C CA . GLU A 1 179 ? 33.060 13.324 -10.335 1.00 81.50 179 GLU A CA 1
ATOM 1512 C C . GLU A 1 179 ? 33.102 12.342 -9.157 1.00 81.50 179 GLU A C 1
ATOM 1514 O O . GLU A 1 179 ? 32.571 12.659 -8.092 1.00 81.50 179 GLU A O 1
ATOM 1519 N N . GLU A 1 180 ? 33.821 11.225 -9.282 1.00 81.44 180 GLU A N 1
ATOM 1520 C CA . GLU A 1 180 ? 34.046 10.280 -8.181 1.00 81.44 180 GLU A CA 1
ATOM 1521 C C . GLU A 1 180 ? 34.803 10.922 -7.010 1.00 81.44 180 GLU A C 1
ATOM 1523 O O . GLU A 1 180 ? 34.384 10.787 -5.859 1.00 81.44 180 GLU A O 1
ATOM 1528 N N . LYS A 1 181 ? 35.855 11.710 -7.280 1.00 80.88 181 LY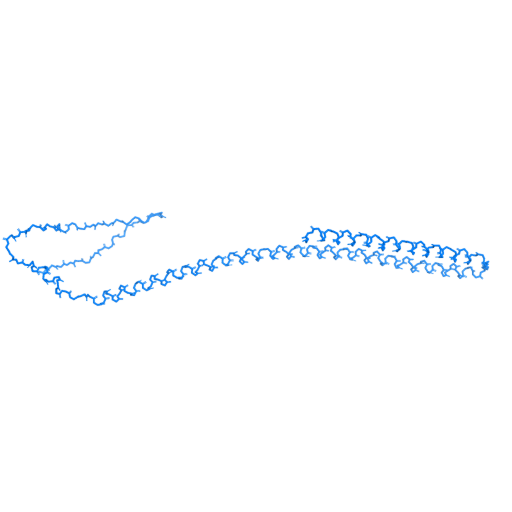S A N 1
ATOM 1529 C CA . LYS A 1 181 ? 36.562 12.480 -6.238 1.00 80.88 181 LYS A CA 1
ATOM 1530 C C . LYS A 1 181 ? 35.655 13.505 -5.556 1.00 80.88 181 LYS A C 1
ATOM 1532 O O . LYS A 1 181 ? 35.749 13.703 -4.346 1.00 80.88 181 LYS A O 1
ATOM 1537 N N . ARG A 1 182 ? 34.758 14.164 -6.301 1.00 79.81 182 ARG A N 1
ATOM 1538 C CA . ARG A 1 182 ? 33.772 15.093 -5.719 1.00 79.81 182 ARG A CA 1
ATOM 1539 C C . ARG A 1 182 ? 32.771 14.372 -4.818 1.00 79.81 182 ARG A C 1
ATOM 1541 O O . ARG A 1 182 ? 32.484 14.876 -3.736 1.00 79.81 182 ARG A O 1
ATOM 1548 N N . LEU A 1 183 ? 32.282 13.206 -5.234 1.00 75.12 183 LEU A N 1
ATOM 1549 C CA . LEU A 1 183 ? 31.365 12.378 -4.446 1.00 75.12 183 LEU A CA 1
ATOM 1550 C C . LEU A 1 183 ? 32.031 11.840 -3.171 1.00 75.12 183 LEU A C 1
ATOM 1552 O O . LEU A 1 183 ? 31.442 11.929 -2.096 1.00 75.12 183 LEU A O 1
ATOM 1556 N N . GLN A 1 184 ? 33.279 11.367 -3.250 1.00 71.12 184 GLN A N 1
ATOM 1557 C CA . GLN A 1 184 ? 34.042 10.934 -2.072 1.00 71.12 184 GLN A CA 1
ATOM 1558 C C . GLN A 1 184 ? 34.292 12.079 -1.083 1.00 71.12 184 GLN A C 1
ATOM 1560 O O . GLN A 1 184 ? 34.111 11.895 0.119 1.00 71.12 184 GLN A O 1
ATOM 1565 N N . ASN A 1 185 ? 34.633 13.275 -1.571 1.00 72.81 185 ASN A N 1
ATOM 1566 C CA . ASN A 1 185 ? 34.816 14.449 -0.714 1.00 72.81 185 ASN A CA 1
ATOM 1567 C C . ASN A 1 185 ? 33.509 14.926 -0.065 1.00 72.81 185 ASN A C 1
ATOM 1569 O O . ASN A 1 185 ? 33.545 15.447 1.045 1.00 72.81 185 ASN A O 1
ATOM 1573 N N . GLN A 1 186 ? 32.359 14.751 -0.724 1.00 63.50 186 GLN A N 1
ATOM 1574 C CA . GLN A 1 186 ? 31.060 15.036 -0.112 1.00 63.50 186 GLN A CA 1
ATOM 1575 C C . GLN A 1 186 ? 30.735 14.029 0.994 1.00 63.50 186 GLN A C 1
ATOM 1577 O O . GLN A 1 186 ? 30.339 14.441 2.077 1.00 63.50 186 GLN A O 1
ATOM 1582 N N . ILE A 1 187 ? 30.957 12.731 0.770 1.00 63.78 187 ILE A N 1
ATOM 1583 C CA . ILE A 1 187 ? 30.694 11.688 1.775 1.00 63.78 187 ILE A CA 1
ATOM 1584 C C . ILE A 1 187 ? 31.640 11.818 2.982 1.00 63.78 187 ILE A C 1
ATOM 1586 O O . ILE A 1 187 ? 31.194 11.681 4.116 1.00 63.78 187 ILE A O 1
ATOM 1590 N N . GLY A 1 188 ? 32.913 12.162 2.765 1.00 54.91 188 GLY A N 1
ATOM 1591 C CA . GLY A 1 188 ? 33.882 12.414 3.840 1.00 54.91 188 GLY A CA 1
ATOM 1592 C C . GLY A 1 188 ? 33.626 13.683 4.666 1.00 54.91 188 GLY A C 1
ATOM 1593 O O . GLY A 1 188 ? 34.263 13.858 5.694 1.00 54.91 188 GLY A O 1
ATOM 1594 N N . PHE A 1 189 ? 32.712 14.560 4.239 1.00 51.94 189 PHE A N 1
ATOM 1595 C CA . PHE A 1 189 ? 32.281 15.740 5.001 1.00 51.94 189 PHE A CA 1
ATOM 1596 C C . PHE A 1 189 ? 31.067 15.450 5.909 1.00 51.94 189 PHE A C 1
ATOM 1598 O O . PHE A 1 189 ? 30.720 16.273 6.752 1.00 51.94 189 PHE A O 1
ATOM 1605 N N . PHE A 1 190 ? 30.400 14.303 5.717 1.00 50.69 190 PHE A N 1
ATOM 1606 C CA . PHE A 1 190 ? 29.221 13.863 6.478 1.00 50.69 190 PHE A CA 1
ATOM 1607 C C . PHE A 1 190 ? 29.522 12.748 7.502 1.00 50.69 190 PHE A C 1
ATOM 1609 O O . PHE A 1 190 ? 28.600 12.302 8.188 1.00 50.69 190 PHE A O 1
ATOM 1616 N N . LEU A 1 191 ? 30.782 12.314 7.613 1.00 45.88 191 LEU A N 1
ATOM 1617 C CA . LEU A 1 191 ? 31.315 11.444 8.672 1.00 45.88 191 LEU A CA 1
ATOM 1618 C C . LEU A 1 191 ? 32.207 12.263 9.608 1.00 45.88 191 LEU A C 1
ATOM 1620 O O . LEU A 1 191 ? 32.156 11.993 10.828 1.00 45.88 191 LEU A O 1
#